Protein AF-A0A1B6KEX1-F1 (afdb_monomer)

Nearest PDB structures (foldseek):
  8ox4-assembly1_A  TM=9.555E-01  e=1.835E-16  Homo sapiens
  8ox8-assembly1_A  TM=9.680E-01  e=3.436E-16  Homo sapiens
  7vgi-assembly1_B  TM=9.557E-01  e=1.666E-16  Homo sapiens
  8oxc-assembly1_A  TM=9.744E-01  e=9.021E-16  Homo sapiens
  8ox9-assembly1_A  TM=9.706E-01  e=9.467E-16  Homo sapiens

InterPro domains:
  IPR001757 P-type ATPase [TIGR01494] (1-104)
  IPR023214 HAD superfamily [G3DSA:3.40.50.1000] (1-63)
  IPR023298 P-type ATPase, transmembrane domain superfamily [SSF81665] (72-191)
  IPR032630 P-type ATPase, C-terminal [PF16212] (52-214)
  IPR036412 HAD-like superfamily [SSF56784] (1-71)

Secondary structure (DSSP, 8-state):
-HHHHHHHHHHHHHHH-PPPEEEESSGGGHHHHHHSSEEEEEP-TT-THHHHHSSEEESSTTHHHHIIIIIIHHHHHHHHHHHHHHHHHHHHHHHHHHHHHTTTTT----SS-HHHHHHIIIIISHHHHHHHHHH--SS-HHHHHH-GGGGHHHHTT-SSSHHHHHHHHHHHHHHHHHHHHHHHHHHTT-B-TTS-B---HHHHHHHHHHHHH-

Radius of gyration: 25.26 Å; Cα contacts (8 Å, |Δi|>4): 270; chains: 1; bounding box: 55×33×80 Å

Organism: NCBI:txid36148

Mean predicted aligned error: 6.35 Å

Sequence (214 aa):
TPLQKAMVVELIKKHKKVVTLAIGDGANDVSMIKVANVGVGISGEEGNQAMLAADYSIAQFRFLERLLLVHGRWSYYRMCKFLRYFFYKNFAFTLCHFWFAFFCGYSAQTVFDPIFISVYNLFYTAAPVLALGVFDQDVDDKHSLQYPQLYTPGHTNMFFNKREFLVSAVHGFYTSAVLFLLPYGIYHEAISSKGYVVSDFILLSNVVATVLII

Foldseek 3Di:
DLVVLLVVQLVCCVPVVFQFEFEDADPSPLSNQQNGNFREYEDDPRDCNSVVSGPYYDPDPVCVLLCCLPVVLLQLVLVLVLVLVVLLLVLLQVCLQVVCCVVVVVPSDGLADPVLVVCVCPPLPVVVSVCSSPVDDPDDSVVSSVCVVSSVCVRVVVSPDPVSSVVSNVNSNVNNCCLQVVLQVDQCQDADPVRDRRNDSNNSSVSSSVVSSD

pLDDT: mean 90.14, std 5.28, range [67.38, 96.94]

Structure (mmCIF, N/CA/C/O backbone):
data_AF-A0A1B6KEX1-F1
#
_entry.id   AF-A0A1B6KEX1-F1
#
loop_
_atom_site.group_PDB
_atom_site.id
_atom_site.type_symbol
_atom_site.label_atom_id
_atom_site.label_alt_id
_atom_site.label_comp_id
_atom_site.label_asym_id
_atom_site.label_entity_id
_atom_site.label_seq_id
_atom_site.pdbx_PDB_ins_code
_atom_site.Cartn_x
_atom_site.Cartn_y
_atom_site.Cartn_z
_atom_site.occupancy
_atom_site.B_iso_or_equiv
_atom_site.auth_seq_id
_atom_site.auth_comp_id
_atom_site.auth_asym_id
_atom_site.auth_atom_id
_atom_site.pdbx_PDB_model_num
ATOM 1 N N . THR A 1 1 ? -9.503 -9.986 36.012 1.00 82.56 1 THR A N 1
ATOM 2 C CA . THR A 1 1 ? -8.586 -8.836 36.215 1.00 82.56 1 THR A CA 1
ATOM 3 C C . THR A 1 1 ? -8.191 -8.239 34.866 1.00 82.56 1 THR A C 1
ATOM 5 O O . THR A 1 1 ? -8.319 -8.951 33.873 1.00 82.56 1 THR A O 1
ATOM 8 N N . PRO A 1 2 ? -7.725 -6.975 34.790 1.00 87.12 2 PRO A N 1
ATOM 9 C CA . PRO A 1 2 ? -7.246 -6.351 33.543 1.00 87.12 2 PRO A CA 1
ATOM 10 C C . PRO A 1 2 ? -6.272 -7.242 32.758 1.00 87.12 2 PRO A C 1
ATOM 12 O O . PRO A 1 2 ? -6.466 -7.516 31.576 1.00 87.12 2 PRO A O 1
ATOM 15 N N . LEU A 1 3 ? -5.304 -7.827 33.470 1.00 89.94 3 LEU A N 1
ATOM 16 C CA . LEU A 1 3 ? -4.296 -8.722 32.903 1.00 89.94 3 LEU A CA 1
ATOM 17 C C . LEU A 1 3 ? -4.900 -9.966 32.226 1.00 89.94 3 LEU A C 1
ATOM 19 O O . LEU A 1 3 ? -4.445 -10.374 31.163 1.00 89.94 3 LEU A O 1
ATOM 23 N N . GLN A 1 4 ? -5.953 -10.553 32.803 1.00 93.06 4 GLN A N 1
ATOM 24 C CA . GLN A 1 4 ? -6.617 -11.719 32.211 1.00 93.06 4 GLN A CA 1
ATOM 25 C C . GLN A 1 4 ? -7.308 -11.374 30.885 1.00 93.06 4 GLN A C 1
ATOM 27 O O . GLN A 1 4 ? -7.256 -12.182 29.961 1.00 93.06 4 GLN A O 1
ATOM 32 N N . LYS A 1 5 ? -7.909 -10.179 30.755 1.00 92.88 5 LYS A N 1
ATOM 33 C CA . LYS A 1 5 ? -8.507 -9.735 29.482 1.00 92.88 5 LYS A CA 1
ATOM 34 C C . LYS A 1 5 ? -7.442 -9.650 28.385 1.00 92.88 5 LYS A C 1
ATOM 36 O O . LYS A 1 5 ? -7.644 -10.161 27.286 1.00 92.88 5 LYS A O 1
ATOM 41 N N . ALA A 1 6 ? -6.286 -9.075 28.710 1.00 93.62 6 ALA A N 1
ATOM 42 C CA . ALA A 1 6 ? -5.147 -8.986 27.802 1.00 93.62 6 ALA A CA 1
ATOM 43 C C . ALA A 1 6 ? -4.627 -10.374 27.377 1.00 93.62 6 ALA A C 1
ATOM 45 O O . ALA A 1 6 ? -4.460 -10.628 26.185 1.00 93.62 6 ALA A O 1
ATOM 46 N N . MET A 1 7 ? -4.468 -11.302 28.330 1.00 95.25 7 MET A N 1
ATOM 47 C CA . MET A 1 7 ? -4.026 -12.677 28.052 1.00 95.25 7 MET A CA 1
ATOM 48 C C . MET A 1 7 ? -4.969 -13.423 27.099 1.00 95.25 7 MET A C 1
ATOM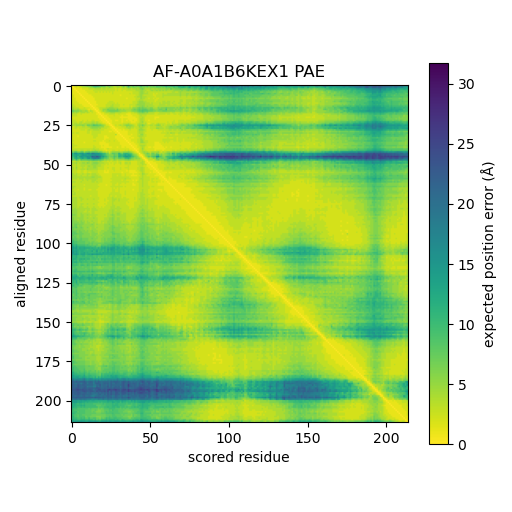 50 O O . MET A 1 7 ? -4.505 -14.171 26.240 1.00 95.25 7 MET A O 1
ATOM 54 N N . VAL A 1 8 ? -6.286 -13.211 27.204 1.00 94.19 8 VAL A N 1
ATOM 55 C CA . VAL A 1 8 ? -7.261 -13.816 26.279 1.00 94.19 8 VAL A CA 1
ATOM 56 C C . VAL A 1 8 ? -7.077 -13.285 24.855 1.00 94.19 8 VAL A C 1
ATOM 58 O O . VAL A 1 8 ? -7.055 -14.072 23.906 1.00 94.19 8 VAL A O 1
ATOM 61 N N . VAL A 1 9 ? -6.898 -11.970 24.689 1.00 94.12 9 VAL A N 1
ATOM 62 C CA . VAL A 1 9 ? -6.658 -11.365 23.367 1.00 94.12 9 VAL A CA 1
ATOM 63 C C . VAL A 1 9 ? -5.351 -11.878 22.764 1.00 94.12 9 VAL A C 1
ATOM 65 O O . VAL A 1 9 ? -5.320 -12.255 21.590 1.00 94.12 9 VAL A O 1
ATOM 68 N N . GLU A 1 10 ? -4.288 -11.952 23.565 1.00 94.62 10 GLU A N 1
ATOM 69 C CA . GLU A 1 10 ? -2.992 -12.478 23.133 1.00 94.62 10 GLU A CA 1
ATOM 70 C C . GLU A 1 10 ? -3.089 -13.946 22.699 1.00 94.62 10 GLU A C 1
ATOM 72 O O . GLU A 1 10 ? -2.572 -14.328 21.644 1.00 94.62 10 GLU A O 1
ATOM 77 N N . LEU A 1 11 ? -3.820 -14.763 23.465 1.00 95.44 11 LEU A N 1
ATOM 78 C CA . LEU A 1 11 ? -4.058 -16.166 23.149 1.00 95.44 11 LEU A CA 1
ATOM 79 C C . LEU A 1 11 ? -4.746 -16.318 21.785 1.00 95.44 11 LEU A C 1
ATOM 81 O O . LEU A 1 11 ? -4.277 -17.099 20.952 1.00 95.44 11 LEU A O 1
ATOM 85 N N . ILE A 1 12 ? -5.819 -15.561 21.532 1.00 94.25 12 ILE A N 1
ATOM 86 C CA . ILE A 1 12 ? -6.564 -15.608 20.263 1.00 94.25 12 ILE A CA 1
ATOM 87 C C . ILE A 1 12 ? -5.673 -15.165 19.100 1.00 94.25 12 ILE A C 1
ATOM 89 O O . ILE A 1 12 ? -5.592 -15.865 18.087 1.00 94.25 12 ILE A O 1
ATOM 93 N N . LYS A 1 13 ? -4.955 -14.050 19.260 1.00 92.19 13 LYS A N 1
ATOM 94 C CA . LYS A 1 13 ? -4.044 -13.501 18.247 1.00 92.19 13 LYS A CA 1
ATOM 95 C C . LYS A 1 13 ? -2.974 -14.520 17.844 1.00 92.19 13 LYS A C 1
ATOM 97 O O . LYS A 1 13 ? -2.761 -14.759 16.655 1.00 92.19 13 LYS A O 1
ATOM 102 N N . LYS A 1 14 ? -2.356 -15.184 18.828 1.00 91.56 14 LYS A N 1
ATOM 103 C CA . LYS A 1 14 ? -1.294 -16.176 18.605 1.00 91.56 14 LYS A CA 1
ATOM 104 C C . LYS A 1 14 ? -1.801 -17.464 17.949 1.00 91.56 14 LYS A C 1
ATOM 106 O O . LYS A 1 14 ? -1.133 -17.990 17.062 1.00 91.56 14 LYS A O 1
ATOM 111 N N . HIS A 1 15 ? -2.968 -17.968 18.355 1.00 94.00 15 HIS A N 1
ATOM 112 C CA . HIS A 1 15 ? -3.449 -19.287 17.917 1.00 94.00 15 HIS A CA 1
ATOM 113 C C . HIS A 1 15 ? -4.312 -19.247 16.655 1.00 94.00 15 HIS A C 1
ATOM 115 O O . HIS A 1 15 ? -4.258 -20.176 15.853 1.00 94.00 15 HIS A O 1
ATOM 121 N N . LYS A 1 16 ? -5.112 -18.193 16.458 1.00 90.50 16 LYS A N 1
ATOM 122 C CA . LYS A 1 16 ? -6.021 -18.082 15.307 1.00 90.50 16 LYS A CA 1
ATOM 123 C C . LYS A 1 16 ? -5.433 -17.278 14.145 1.00 90.50 16 LYS A C 1
ATOM 125 O O . LYS A 1 16 ? -5.978 -17.364 13.052 1.00 90.50 16 LYS A O 1
ATOM 130 N N . LYS A 1 17 ? -4.324 -16.545 14.349 1.00 85.75 17 LYS A N 1
ATOM 131 C CA . LYS A 1 17 ? -3.684 -15.676 13.334 1.00 85.75 17 LYS A CA 1
ATOM 132 C C . LYS A 1 17 ? -4.680 -14.717 12.665 1.00 85.75 17 LYS A C 1
ATOM 134 O O . LYS A 1 17 ? -4.630 -14.4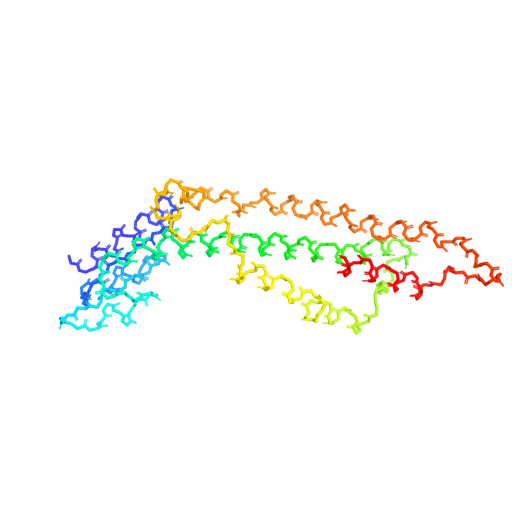90 11.459 1.00 85.75 17 LYS A O 1
ATOM 139 N N . VAL A 1 18 ? -5.599 -14.184 13.464 1.00 88.62 18 VAL A N 1
ATOM 140 C CA . VAL A 1 18 ? -6.617 -13.216 13.042 1.00 88.62 18 VAL A CA 1
ATOM 141 C C . VAL A 1 18 ? -6.238 -11.818 13.509 1.00 88.62 18 VAL A C 1
ATOM 143 O O . VAL A 1 18 ? -5.499 -11.663 14.482 1.00 88.62 18 VAL A O 1
ATOM 146 N N . VAL A 1 19 ? -6.777 -10.807 12.833 1.00 90.69 19 VAL A N 1
ATOM 147 C CA . VAL A 1 19 ? -6.712 -9.421 13.301 1.00 90.69 19 VAL A CA 1
ATOM 148 C C . VAL A 1 19 ? -7.704 -9.266 14.450 1.00 90.69 19 VAL A C 1
ATOM 150 O O . VAL A 1 19 ? -8.889 -9.548 14.283 1.00 90.69 19 VAL A O 1
ATOM 153 N N . THR A 1 20 ? -7.223 -8.853 15.620 1.00 94.50 20 THR A N 1
ATOM 154 C CA . THR A 1 20 ? -8.067 -8.633 16.801 1.00 94.50 20 THR A CA 1
ATOM 155 C C . THR A 1 20 ? -8.316 -7.149 17.035 1.00 94.50 20 THR A C 1
ATOM 157 O O . THR A 1 20 ? -7.408 -6.328 16.911 1.00 94.50 20 THR A O 1
ATOM 160 N N . LEU A 1 21 ? -9.544 -6.810 17.419 1.00 95.88 21 LEU A N 1
ATOM 161 C CA . LEU A 1 21 ? -9.923 -5.466 17.840 1.00 95.88 21 LEU A CA 1
ATOM 162 C C . LEU A 1 21 ? -10.416 -5.519 19.286 1.00 95.88 21 LEU A C 1
ATOM 164 O O . LEU A 1 21 ? -11.209 -6.395 19.631 1.00 95.88 21 LEU A O 1
ATOM 168 N N . ALA A 1 22 ? -9.939 -4.599 20.120 1.00 96.25 22 ALA A N 1
ATOM 169 C CA . ALA A 1 22 ? -10.362 -4.465 21.511 1.00 96.25 22 ALA A CA 1
ATOM 170 C C . ALA A 1 22 ? -10.950 -3.079 21.762 1.00 96.25 22 ALA A C 1
ATOM 172 O O . ALA A 1 22 ? -10.450 -2.082 21.244 1.00 96.25 22 ALA A O 1
ATOM 173 N N . ILE A 1 23 ? -12.005 -3.034 22.574 1.00 95.31 23 ILE A N 1
ATOM 174 C CA . ILE A 1 23 ? -12.746 -1.813 22.892 1.00 95.31 23 ILE A CA 1
ATOM 175 C C . ILE A 1 23 ? -12.853 -1.683 24.401 1.00 95.31 23 ILE A C 1
ATOM 177 O O . ILE A 1 23 ? -13.118 -2.680 25.072 1.00 95.31 23 ILE A O 1
ATOM 181 N N . GLY A 1 24 ? -12.669 -0.475 24.920 1.00 93.50 24 GLY A N 1
ATOM 182 C CA . GLY A 1 24 ? -12.854 -0.193 26.339 1.00 93.50 24 GLY A CA 1
ATOM 183 C C . GLY A 1 24 ? -13.051 1.288 26.620 1.00 93.50 24 GLY A C 1
ATOM 184 O O . GLY A 1 24 ? -12.725 2.135 25.793 1.00 93.50 24 GLY A O 1
ATOM 185 N N . ASP A 1 25 ? -13.591 1.588 27.789 1.00 92.06 25 ASP A N 1
ATOM 186 C CA . ASP A 1 25 ? -13.920 2.930 28.281 1.00 92.06 25 ASP A CA 1
ATOM 187 C C . ASP A 1 25 ? -13.073 3.326 29.502 1.00 92.06 25 ASP A C 1
ATOM 189 O O . ASP A 1 25 ? -12.742 4.496 29.673 1.00 92.06 25 ASP A O 1
ATOM 193 N N . GLY A 1 26 ? -12.644 2.353 30.311 1.00 89.00 26 GLY A N 1
ATOM 194 C CA . GLY A 1 26 ? -11.920 2.593 31.558 1.00 89.00 26 GLY A CA 1
ATOM 195 C C . GLY A 1 26 ? -10.457 2.133 31.590 1.00 89.00 26 GLY A C 1
ATOM 196 O O . GLY A 1 26 ? -9.952 1.396 30.738 1.00 89.00 26 GLY A O 1
ATOM 197 N N . ALA A 1 27 ? -9.763 2.502 32.672 1.00 88.12 27 ALA A N 1
ATOM 198 C CA . ALA A 1 27 ? -8.372 2.106 32.932 1.00 88.12 27 ALA A CA 1
ATOM 199 C C . ALA A 1 27 ? -8.168 0.574 32.979 1.00 88.12 27 ALA A C 1
ATOM 201 O O . ALA A 1 27 ? -7.087 0.070 32.668 1.00 88.12 27 ALA A O 1
ATOM 202 N N . ASN A 1 28 ? -9.220 -0.176 33.316 1.00 89.06 28 ASN A N 1
ATOM 203 C CA . ASN A 1 28 ? -9.204 -1.639 33.375 1.00 89.06 28 ASN A CA 1
ATOM 204 C C . ASN A 1 28 ? -9.017 -2.303 32.003 1.00 89.06 28 ASN A C 1
ATOM 206 O O . ASN A 1 28 ? -8.544 -3.439 31.936 1.00 89.06 28 ASN A O 1
ATOM 210 N N . ASP A 1 29 ? -9.352 -1.604 30.919 1.00 92.12 29 ASP A N 1
ATOM 211 C CA . ASP A 1 29 ? -9.288 -2.140 29.561 1.00 92.12 29 ASP A CA 1
ATOM 212 C C . ASP A 1 29 ? -8.037 -1.699 28.800 1.00 92.12 29 ASP A C 1
ATOM 214 O O . ASP A 1 29 ? -7.722 -2.272 27.761 1.00 92.12 29 ASP A O 1
ATOM 218 N N . VAL A 1 30 ? -7.243 -0.779 29.359 1.00 92.44 30 VAL A N 1
ATOM 219 C CA . VAL A 1 30 ? -5.986 -0.288 28.762 1.00 92.44 30 VAL A CA 1
ATOM 220 C C . VAL A 1 30 ? -5.045 -1.434 28.387 1.00 92.44 30 VAL A C 1
ATOM 222 O O . VAL A 1 30 ? -4.473 -1.449 27.300 1.00 92.44 30 VAL A O 1
ATOM 225 N N . SER A 1 31 ? -4.893 -2.420 29.275 1.00 93.81 31 SER A N 1
ATOM 226 C CA . SER A 1 31 ? -4.038 -3.587 29.016 1.00 93.81 31 SER A CA 1
ATOM 227 C C . SER A 1 31 ? -4.561 -4.469 27.876 1.00 93.81 31 SER A C 1
ATOM 229 O O . SER A 1 31 ? -3.770 -4.992 27.099 1.00 93.81 31 SER A O 1
ATOM 231 N N . MET A 1 32 ? -5.882 -4.596 27.734 1.00 95.56 32 MET A N 1
ATOM 232 C CA . MET A 1 32 ? -6.517 -5.345 26.650 1.00 95.56 32 MET A CA 1
ATOM 233 C C . MET A 1 32 ? -6.387 -4.602 25.311 1.00 95.56 32 MET A C 1
ATOM 235 O O . MET A 1 32 ? -6.010 -5.212 24.311 1.00 95.56 32 MET A O 1
ATOM 239 N N . ILE A 1 33 ? -6.650 -3.290 25.312 1.00 94.94 33 ILE A N 1
ATOM 240 C CA . ILE A 1 33 ? -6.562 -2.393 24.149 1.00 94.94 33 ILE A CA 1
ATOM 241 C C . ILE A 1 33 ? -5.156 -2.432 23.545 1.00 94.94 33 ILE A C 1
ATOM 243 O O . ILE A 1 33 ? -5.017 -2.658 22.348 1.00 94.94 33 ILE A O 1
ATOM 247 N N . LYS A 1 34 ? -4.113 -2.316 24.376 1.00 93.75 34 LYS A N 1
ATOM 248 C CA . LYS A 1 34 ? -2.711 -2.321 23.921 1.00 93.75 34 LYS A CA 1
ATOM 249 C C . LYS A 1 34 ? -2.245 -3.646 23.308 1.00 93.75 34 LYS A C 1
ATOM 251 O O . LYS A 1 34 ? -1.266 -3.662 22.568 1.00 93.75 34 LYS A O 1
ATOM 256 N N . VAL A 1 35 ? -2.888 -4.765 23.645 1.00 95.12 35 VAL A N 1
ATOM 257 C CA . VAL A 1 35 ? -2.501 -6.099 23.149 1.00 95.12 35 VAL A CA 1
ATOM 258 C C . VAL A 1 35 ? -3.170 -6.438 21.810 1.00 95.12 35 VAL A C 1
ATOM 260 O O . VAL A 1 35 ? -2.609 -7.194 20.999 1.00 95.12 35 VAL A O 1
ATOM 263 N N . ALA A 1 36 ? -4.356 -5.881 21.554 1.00 95.69 36 ALA A N 1
ATOM 264 C CA . ALA A 1 36 ? -5.071 -6.060 20.295 1.00 95.69 36 ALA A CA 1
ATOM 265 C C . ALA A 1 36 ? -4.293 -5.491 19.095 1.00 95.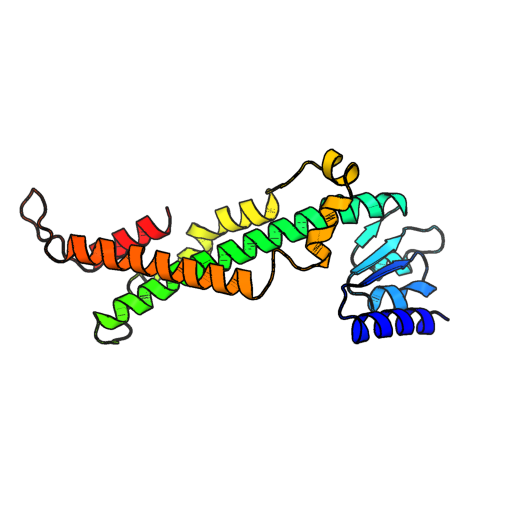69 36 ALA A C 1
ATOM 267 O O . ALA A 1 36 ? -3.311 -4.772 19.246 1.00 95.69 36 ALA A O 1
ATOM 268 N N . ASN A 1 37 ? -4.686 -5.866 17.875 1.00 94.56 37 ASN A N 1
ATOM 269 C CA . ASN A 1 37 ? -4.126 -5.239 16.674 1.00 94.56 37 ASN A CA 1
ATOM 270 C C . ASN A 1 37 ? -4.667 -3.828 16.452 1.00 94.56 37 ASN A C 1
ATOM 272 O O . ASN A 1 37 ? -3.961 -3.012 15.873 1.00 94.56 37 ASN A O 1
ATOM 276 N N . VAL A 1 38 ? -5.914 -3.593 16.860 1.00 96.25 38 VAL A N 1
ATOM 277 C CA . VAL A 1 38 ? -6.564 -2.287 16.814 1.00 96.25 38 VAL A CA 1
ATOM 278 C C . VAL A 1 38 ? -7.237 -2.044 18.157 1.00 96.25 38 VAL A C 1
ATOM 280 O O . VAL A 1 38 ? -8.087 -2.829 18.588 1.00 96.25 38 VAL A O 1
ATOM 283 N N . GLY A 1 39 ? -6.851 -0.963 18.818 1.00 96.50 39 GLY A N 1
ATOM 284 C CA . GLY A 1 39 ? -7.452 -0.497 20.057 1.00 96.50 39 GLY A CA 1
ATOM 285 C C . GLY A 1 39 ? -8.462 0.622 19.811 1.00 96.50 39 GLY A C 1
ATOM 286 O O . GLY A 1 39 ? -8.138 1.609 19.152 1.00 96.50 39 GLY A O 1
ATOM 287 N N . VAL A 1 40 ? -9.669 0.507 20.369 1.00 96.94 40 VAL A N 1
ATOM 288 C CA . VAL A 1 40 ? -10.694 1.562 20.317 1.00 96.94 40 VAL A CA 1
ATOM 289 C C . VAL A 1 40 ? -11.091 1.988 21.729 1.00 96.94 40 VAL A C 1
ATOM 291 O O . VAL A 1 40 ? -11.580 1.189 22.522 1.00 96.94 40 VAL A O 1
ATOM 294 N N . GLY A 1 41 ? -10.899 3.264 22.045 1.00 95.62 41 GLY A N 1
ATOM 295 C CA . GLY A 1 41 ? -11.289 3.859 23.317 1.00 95.62 41 GLY A CA 1
ATOM 296 C C . GLY A 1 41 ? -12.646 4.545 23.207 1.00 95.62 41 GLY A C 1
ATOM 297 O O . GLY A 1 41 ? -12.834 5.397 22.336 1.00 95.62 41 GLY A O 1
ATOM 298 N N . ILE A 1 42 ? -13.584 4.212 24.089 1.00 93.69 42 ILE A N 1
ATOM 299 C CA . ILE A 1 42 ? -14.851 4.935 24.217 1.00 93.69 42 ILE A CA 1
ATOM 300 C C . ILE A 1 42 ? -14.666 6.073 25.218 1.00 93.69 42 ILE A C 1
ATOM 302 O O . ILE A 1 42 ? -14.097 5.874 26.288 1.00 93.69 42 ILE A O 1
ATOM 306 N N . SER A 1 43 ? -15.127 7.270 24.861 1.00 86.75 43 SER A N 1
ATOM 307 C CA . SER A 1 43 ? -15.149 8.399 25.789 1.00 86.75 43 SER A CA 1
ATOM 308 C C . SER A 1 43 ? -16.201 8.168 26.869 1.00 86.75 43 SER A C 1
ATOM 310 O O . SER A 1 43 ? -17.379 7.995 26.560 1.00 86.75 43 SER A O 1
ATOM 312 N N . GLY A 1 44 ? -15.760 8.131 28.124 1.00 74.00 44 GLY A N 1
ATOM 313 C CA . GLY A 1 44 ? -16.611 7.937 29.290 1.00 74.00 44 GLY A CA 1
ATOM 314 C C . GLY A 1 44 ?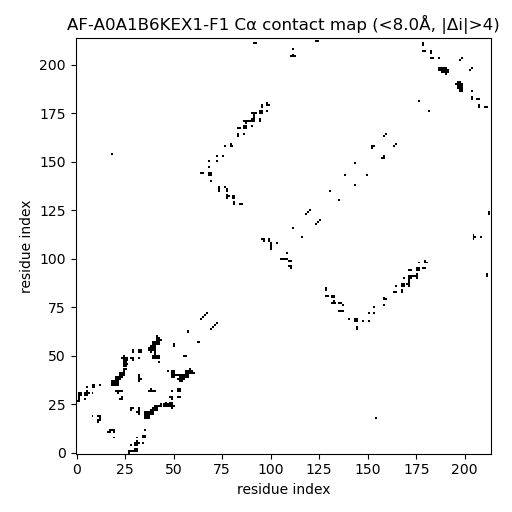 -16.319 8.968 30.376 1.00 74.00 44 GLY A C 1
ATOM 315 O O . GLY A 1 44 ? -15.227 9.531 30.443 1.00 74.00 44 GLY A O 1
ATOM 316 N N . GLU A 1 45 ? -17.298 9.182 31.252 1.00 72.62 45 GLU A N 1
ATOM 317 C CA . GLU A 1 45 ? -17.204 10.103 32.397 1.00 72.62 45 GLU A CA 1
ATOM 318 C C . GLU A 1 45 ? -16.198 9.623 33.464 1.00 72.62 45 GLU A C 1
ATOM 320 O O . GLU A 1 45 ? -15.681 10.417 34.245 1.00 72.62 45 GLU A O 1
ATOM 325 N N . GLU A 1 46 ? -15.876 8.323 33.487 1.00 67.38 46 GLU A N 1
ATOM 326 C CA . GLU A 1 46 ? -14.980 7.701 34.478 1.00 67.38 46 GLU A CA 1
ATOM 327 C C . GLU A 1 46 ? -13.478 7.935 34.206 1.00 67.38 46 GLU A C 1
ATOM 329 O O . GLU A 1 46 ? -12.629 7.558 35.018 1.00 67.38 46 GLU A O 1
ATOM 334 N N . GLY A 1 47 ? -13.132 8.597 33.096 1.00 72.56 47 GLY A N 1
ATOM 335 C CA . GLY A 1 47 ? -11.783 9.088 32.811 1.00 72.56 47 GLY A CA 1
ATOM 336 C C . GLY A 1 47 ? -11.206 8.647 31.462 1.00 72.56 47 GLY A C 1
ATOM 337 O O . GLY A 1 47 ? -11.477 7.571 30.943 1.00 72.56 47 GLY A O 1
ATOM 338 N N . ASN A 1 48 ? -10.307 9.466 30.911 1.00 84.94 48 ASN A N 1
ATOM 339 C CA . ASN A 1 48 ? -9.825 9.339 29.526 1.00 84.94 48 ASN A CA 1
ATOM 340 C C . ASN A 1 48 ? -8.700 8.302 29.317 1.00 84.94 48 ASN A C 1
ATOM 342 O O . ASN A 1 48 ? -8.022 8.319 28.291 1.00 84.94 48 ASN A O 1
ATOM 346 N N . GLN A 1 49 ? -8.454 7.404 30.275 1.00 88.44 49 GLN A N 1
ATOM 347 C CA . GLN A 1 49 ? -7.291 6.503 30.239 1.00 88.44 49 GLN A CA 1
ATOM 348 C C . GLN A 1 49 ? -7.361 5.489 29.087 1.00 88.44 49 GLN A C 1
ATOM 350 O O . GLN A 1 49 ? -6.349 5.238 28.434 1.00 88.44 49 GLN A O 1
ATOM 355 N N . ALA A 1 50 ? -8.546 4.938 28.797 1.00 88.44 50 ALA A N 1
ATOM 356 C CA . ALA A 1 50 ? -8.732 4.040 27.656 1.00 88.44 50 ALA A CA 1
ATOM 357 C C . ALA A 1 50 ? -8.552 4.769 26.318 1.00 88.44 50 ALA A C 1
ATOM 359 O O . ALA A 1 50 ? -7.919 4.233 25.413 1.00 88.44 50 ALA A O 1
ATOM 360 N N . MET A 1 51 ? -9.045 6.009 26.210 1.00 90.00 51 MET A N 1
ATOM 361 C CA . MET A 1 51 ? -8.904 6.837 25.006 1.00 90.00 51 MET A CA 1
ATOM 362 C C . MET A 1 51 ? -7.441 7.160 24.702 1.00 90.00 51 MET A C 1
ATOM 364 O O . MET A 1 51 ? -7.012 7.024 23.563 1.00 90.00 51 MET A O 1
ATOM 368 N N . LEU A 1 52 ? -6.671 7.552 25.722 1.00 91.12 52 LEU A N 1
ATOM 369 C CA . LEU A 1 52 ? -5.251 7.890 25.575 1.00 91.12 52 LEU A CA 1
ATOM 370 C C . LEU A 1 52 ? -4.383 6.680 25.211 1.00 91.12 52 LEU A C 1
ATOM 372 O O . LEU A 1 52 ? -3.283 6.843 24.690 1.00 91.12 52 LEU A O 1
ATOM 376 N N . ALA A 1 53 ? -4.854 5.471 25.516 1.00 91.06 53 ALA A N 1
ATOM 377 C CA . ALA A 1 53 ? -4.154 4.229 25.225 1.00 91.06 53 ALA A CA 1
ATOM 378 C C . ALA A 1 53 ? -4.597 3.547 23.918 1.00 91.06 53 ALA A C 1
ATOM 380 O O . ALA A 1 53 ? -4.003 2.528 23.566 1.00 91.06 53 ALA A O 1
ATOM 381 N N . ALA A 1 54 ? -5.635 4.052 23.248 1.00 95.06 54 ALA A N 1
ATOM 382 C CA . ALA A 1 54 ? -6.225 3.455 22.053 1.00 95.06 54 ALA A CA 1
ATOM 383 C C . ALA A 1 54 ? -5.722 4.110 20.756 1.00 95.06 54 ALA A C 1
ATOM 385 O O . ALA A 1 54 ? -5.334 5.275 20.752 1.00 95.06 54 ALA A O 1
ATOM 386 N N . ASP A 1 55 ? -5.791 3.373 19.643 1.00 96.06 55 ASP A N 1
ATOM 387 C CA . ASP A 1 55 ? -5.450 3.889 18.308 1.00 96.06 55 ASP A CA 1
ATOM 388 C C . ASP A 1 55 ? -6.542 4.828 17.777 1.00 96.06 55 ASP A C 1
ATOM 390 O O . ASP A 1 55 ? -6.263 5.834 17.125 1.00 96.06 55 ASP A O 1
ATOM 394 N N . TYR A 1 56 ? -7.802 4.497 18.073 1.00 96.19 56 TYR A N 1
ATOM 395 C CA . TYR A 1 56 ? -8.969 5.306 17.741 1.00 96.19 56 TYR A CA 1
ATOM 396 C C . TYR A 1 56 ? -9.765 5.631 18.995 1.00 96.19 56 TYR A C 1
ATOM 398 O O . TYR A 1 56 ? -9.941 4.784 19.870 1.00 96.19 56 TYR A O 1
ATOM 406 N N . SER A 1 57 ? -10.327 6.836 19.048 1.00 94.69 57 SER A N 1
ATOM 407 C CA . SER A 1 57 ? -11.270 7.218 20.091 1.00 94.69 57 SER A CA 1
ATOM 408 C C . SER A 1 57 ? -12.627 7.576 19.497 1.00 94.69 57 SER A C 1
ATOM 410 O O . SER A 1 57 ? -12.713 8.343 18.538 1.00 94.69 57 SER A O 1
ATOM 412 N N . ILE A 1 58 ? -13.689 7.003 20.061 1.00 95.44 58 ILE A N 1
ATOM 413 C CA . ILE A 1 58 ? -15.078 7.265 19.679 1.00 95.44 58 ILE A CA 1
ATOM 414 C C . ILE A 1 58 ? -15.883 7.691 20.905 1.00 95.44 58 ILE A C 1
ATOM 416 O O . ILE A 1 58 ? -15.656 7.211 22.008 1.00 95.44 58 ILE A O 1
ATOM 420 N N . ALA A 1 59 ? -16.862 8.575 20.726 1.00 92.88 59 ALA A N 1
ATOM 421 C CA . ALA A 1 59 ? -17.682 9.030 21.851 1.00 92.88 59 ALA A CA 1
ATOM 422 C C . ALA A 1 59 ? -18.689 7.970 22.331 1.00 92.88 59 ALA A C 1
ATOM 424 O O . ALA A 1 59 ? -19.041 7.927 23.499 1.00 92.88 59 ALA A O 1
ATOM 425 N N . GLN A 1 60 ? -19.196 7.130 21.426 1.00 93.69 60 GLN A N 1
ATOM 426 C CA . GLN A 1 60 ? -20.257 6.163 21.714 1.00 93.69 60 GLN A CA 1
ATOM 427 C C . GLN A 1 60 ? -20.036 4.885 20.911 1.00 93.69 60 GLN A C 1
ATOM 429 O O . GLN A 1 60 ? -19.602 4.947 19.759 1.00 93.69 60 GLN A O 1
ATOM 434 N N . PHE A 1 61 ? -20.433 3.741 21.474 1.00 94.38 61 PHE A N 1
ATOM 435 C CA . PHE A 1 61 ? -20.283 2.433 20.826 1.00 94.38 61 PHE A CA 1
ATOM 436 C C . PHE A 1 61 ? -20.937 2.366 19.435 1.00 94.38 61 PHE A C 1
ATOM 438 O O . PHE A 1 61 ? -20.381 1.753 18.531 1.00 94.38 61 PHE A O 1
ATOM 445 N N . ARG A 1 62 ? -22.060 3.066 19.205 1.00 94.69 62 ARG A N 1
ATOM 446 C CA . ARG A 1 62 ? -22.736 3.096 17.890 1.00 94.69 62 ARG A CA 1
ATOM 447 C C . ARG A 1 62 ? -21.853 3.591 16.736 1.00 94.69 62 ARG A C 1
ATOM 449 O O . ARG A 1 62 ? -22.106 3.250 15.589 1.00 94.69 62 ARG A O 1
ATOM 456 N N . PHE A 1 63 ? -20.817 4.389 17.009 1.00 96.25 63 PHE A N 1
ATOM 457 C CA . PHE A 1 63 ? -19.910 4.876 15.963 1.00 96.25 63 PHE A CA 1
ATOM 458 C C . PHE A 1 63 ? -18.895 3.825 15.508 1.00 96.25 63 PHE A C 1
ATOM 460 O O . PHE A 1 63 ? -18.298 3.983 14.443 1.00 96.25 63 PHE A O 1
ATOM 467 N N . LEU A 1 64 ? -18.737 2.735 16.264 1.00 96.00 64 LEU A N 1
ATOM 468 C CA . LEU A 1 64 ? -17.886 1.613 15.888 1.00 96.00 64 LEU A CA 1
ATOM 469 C C . LEU A 1 64 ? -18.331 0.984 14.564 1.00 96.00 64 LEU A C 1
ATOM 471 O O . LEU A 1 64 ? -17.493 0.650 13.732 1.00 96.00 64 LEU A O 1
ATOM 475 N N . GLU A 1 65 ? -19.641 0.857 14.352 1.00 95.81 65 GLU A N 1
ATOM 476 C CA . GLU A 1 65 ? -20.201 0.296 13.121 1.00 95.81 65 GLU A CA 1
ATOM 477 C C . GLU A 1 65 ? -19.704 1.069 11.894 1.00 95.81 65 GLU A C 1
ATOM 479 O O . GLU A 1 65 ? -19.149 0.486 10.963 1.00 95.81 65 GLU A O 1
ATOM 484 N N . ARG A 1 66 ? -19.809 2.402 11.929 1.00 96.19 66 ARG A N 1
ATOM 485 C CA . ARG A 1 66 ? -19.337 3.270 10.845 1.00 96.19 66 ARG A CA 1
ATOM 486 C C . ARG A 1 66 ? -17.815 3.255 10.711 1.00 96.19 66 ARG A C 1
ATOM 488 O O . ARG A 1 66 ? -17.311 3.225 9.589 1.00 96.19 66 ARG A O 1
ATOM 495 N N . LEU A 1 67 ? -17.086 3.236 11.828 1.00 96.56 67 LEU A N 1
ATOM 496 C CA . LEU A 1 67 ? -15.625 3.136 11.825 1.00 96.56 67 LEU A CA 1
ATOM 497 C C . LEU A 1 67 ? -15.152 1.874 11.090 1.00 96.56 67 LEU A C 1
ATOM 499 O O . LEU A 1 67 ? -14.249 1.951 10.261 1.00 96.56 67 LEU A O 1
ATOM 503 N N . LEU A 1 68 ? -15.776 0.725 11.343 1.00 95.25 68 LEU A N 1
ATOM 504 C CA . LEU A 1 68 ? -15.371 -0.536 10.727 1.00 95.25 68 LEU A CA 1
ATOM 505 C C . LEU A 1 68 ? -15.902 -0.682 9.302 1.00 95.25 68 LEU A C 1
ATOM 507 O O . LEU A 1 68 ? -15.112 -0.848 8.370 1.00 95.25 68 LEU A O 1
ATOM 511 N N . LEU A 1 69 ? -17.220 -0.593 9.120 1.00 95.12 69 LEU A N 1
ATOM 512 C CA . LEU A 1 69 ? -17.866 -0.929 7.851 1.00 95.12 69 LEU A CA 1
ATOM 513 C C . LEU A 1 69 ? -17.570 0.087 6.748 1.00 95.12 69 LEU A C 1
ATOM 515 O O . LEU A 1 69 ? -17.442 -0.307 5.592 1.00 95.12 69 LEU A O 1
ATOM 519 N N . VAL A 1 70 ? -17.420 1.369 7.095 1.00 95.44 70 VAL A N 1
ATOM 520 C CA . VAL A 1 70 ? -17.103 2.421 6.122 1.00 95.44 70 VAL A CA 1
ATOM 521 C C . VAL A 1 70 ? -15.596 2.650 6.080 1.00 95.44 70 VAL A C 1
ATOM 523 O O . VAL A 1 70 ? -14.941 2.336 5.087 1.00 95.44 70 VAL A O 1
ATOM 526 N N . HIS A 1 71 ? -15.009 3.158 7.168 1.00 95.19 71 HIS A N 1
ATOM 527 C CA . HIS A 1 71 ? -13.608 3.590 7.142 1.00 95.19 71 HIS A CA 1
ATOM 528 C C . HIS A 1 71 ? -12.625 2.418 7.089 1.00 95.19 71 HIS A C 1
ATOM 530 O O . HIS A 1 71 ? -11.646 2.485 6.343 1.00 95.19 71 HIS A O 1
ATOM 536 N N . GLY A 1 72 ? -12.893 1.330 7.813 1.00 93.94 72 GLY A N 1
ATOM 537 C CA . GLY A 1 72 ? -12.076 0.119 7.771 1.00 93.94 72 GLY A CA 1
ATOM 538 C C . GLY A 1 72 ? -12.072 -0.531 6.386 1.00 93.94 72 GLY A C 1
ATOM 539 O O . GLY A 1 72 ? -11.002 -0.825 5.851 1.00 93.94 72 GLY A O 1
ATOM 540 N N . ARG A 1 73 ? -13.252 -0.688 5.765 1.00 93.31 73 ARG A N 1
ATOM 541 C CA . ARG A 1 73 ? -13.381 -1.226 4.398 1.00 93.31 73 ARG A CA 1
ATOM 542 C C . ARG A 1 73 ? -12.648 -0.352 3.385 1.00 93.31 73 ARG A C 1
ATOM 544 O O . ARG A 1 73 ? -11.792 -0.862 2.665 1.00 93.31 73 ARG A O 1
ATOM 551 N N . TRP A 1 74 ? -12.942 0.948 3.344 1.00 94.69 74 TRP A N 1
ATOM 552 C CA . TRP A 1 74 ? -12.303 1.860 2.394 1.00 94.69 74 TRP A CA 1
ATOM 553 C C . TRP A 1 74 ? -10.786 1.870 2.549 1.00 94.69 74 TRP A C 1
ATOM 555 O O . TRP A 1 74 ? -10.073 1.761 1.556 1.00 94.69 74 TRP A O 1
ATOM 565 N N . SER A 1 75 ? -10.281 1.928 3.784 1.00 93.38 75 SER A N 1
ATOM 566 C CA . SER A 1 75 ? -8.837 1.915 4.047 1.00 93.38 75 SER A CA 1
ATOM 567 C C . SER A 1 75 ? -8.180 0.632 3.540 1.00 93.38 75 SER A C 1
ATOM 569 O O . SER A 1 75 ? -7.126 0.692 2.909 1.00 93.38 75 SER A O 1
ATOM 571 N N . TYR A 1 76 ? -8.821 -0.524 3.747 1.00 92.69 76 TYR A N 1
ATOM 572 C CA . TYR A 1 76 ? -8.328 -1.796 3.228 1.00 92.69 76 TYR A CA 1
ATOM 573 C C . TYR A 1 76 ? -8.261 -1.798 1.693 1.00 92.69 76 TYR A C 1
ATOM 575 O O . TYR A 1 76 ? -7.209 -2.093 1.128 1.00 92.69 76 TYR A O 1
ATOM 583 N N . TYR A 1 77 ? -9.344 -1.421 1.007 1.00 92.75 77 TYR A N 1
ATOM 584 C CA . TYR A 1 77 ? -9.390 -1.410 -0.461 1.00 92.75 77 TYR A CA 1
ATOM 585 C C . TYR A 1 77 ? -8.403 -0.418 -1.077 1.00 92.75 77 TYR A C 1
ATOM 587 O O . TYR A 1 77 ? -7.664 -0.782 -1.998 1.00 92.75 77 TYR A O 1
ATOM 595 N N . ARG A 1 78 ? -8.345 0.803 -0.538 1.00 93.88 78 ARG A N 1
ATOM 596 C CA . ARG A 1 78 ? -7.392 1.838 -0.951 1.00 93.88 78 ARG A CA 1
ATOM 597 C C . ARG A 1 78 ? -5.960 1.348 -0.820 1.00 93.88 78 ARG A C 1
ATOM 599 O O . ARG A 1 78 ? -5.201 1.437 -1.781 1.00 93.88 78 ARG A O 1
ATOM 606 N N . MET A 1 79 ? -5.606 0.764 0.327 1.00 91.88 79 MET A N 1
ATOM 607 C CA . MET A 1 79 ? -4.262 0.239 0.561 1.00 91.88 79 MET A CA 1
ATOM 608 C C . MET A 1 79 ? -3.929 -0.923 -0.385 1.00 91.88 79 MET A C 1
ATOM 610 O O . MET A 1 79 ? -2.828 -0.979 -0.926 1.00 91.88 79 MET A O 1
ATOM 614 N N . CYS A 1 80 ? -4.878 -1.828 -0.650 1.00 91.50 80 CYS A N 1
ATOM 615 C CA . CYS A 1 80 ? -4.662 -2.939 -1.581 1.00 91.50 80 CYS A CA 1
ATOM 616 C C . CYS A 1 80 ? -4.391 -2.445 -3.009 1.00 91.50 80 CYS A C 1
ATOM 618 O O . CYS A 1 80 ? -3.422 -2.872 -3.639 1.00 91.50 80 CYS A O 1
ATOM 620 N N . LYS A 1 81 ? -5.218 -1.522 -3.516 1.00 90.88 81 LYS A N 1
ATOM 621 C CA . LYS A 1 81 ? -5.033 -0.941 -4.853 1.00 90.88 81 LYS A CA 1
ATOM 622 C C . LYS A 1 81 ? -3.749 -0.108 -4.930 1.00 90.88 81 LYS A C 1
ATOM 624 O O . LYS A 1 81 ? -3.008 -0.245 -5.904 1.00 90.88 81 LYS A O 1
ATOM 629 N N . PHE A 1 82 ? -3.454 0.679 -3.891 1.00 91.75 82 PHE A N 1
ATOM 630 C CA . PHE A 1 82 ? -2.204 1.428 -3.746 1.00 91.75 82 PHE A CA 1
ATOM 631 C C . PHE A 1 82 ? -0.993 0.501 -3.870 1.00 91.75 82 PHE A C 1
ATOM 633 O O . PHE A 1 82 ? -0.138 0.730 -4.721 1.00 91.75 82 PHE A O 1
ATOM 640 N N . LEU A 1 83 ? -0.937 -0.577 -3.078 1.00 90.69 83 LEU A N 1
ATOM 641 C CA . LEU A 1 83 ? 0.194 -1.508 -3.077 1.00 90.69 83 LEU A CA 1
ATOM 642 C C . LEU A 1 83 ? 0.329 -2.238 -4.413 1.00 90.69 83 LEU A C 1
ATOM 644 O O . LEU A 1 83 ? 1.433 -2.342 -4.943 1.00 90.69 83 LEU A O 1
ATOM 648 N N . ARG A 1 84 ? -0.783 -2.699 -4.994 1.00 90.94 84 ARG A N 1
ATOM 649 C CA . ARG A 1 84 ? -0.789 -3.354 -6.309 1.00 90.94 84 ARG A CA 1
ATOM 650 C C . ARG A 1 84 ? -0.230 -2.439 -7.399 1.00 90.94 84 ARG A C 1
ATOM 652 O O . ARG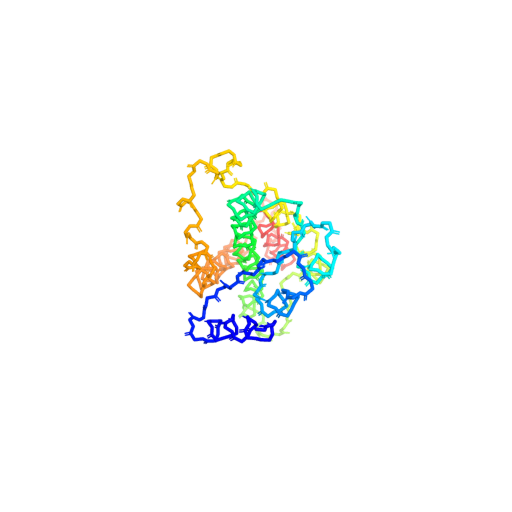 A 1 84 ? 0.656 -2.850 -8.146 1.00 90.94 84 ARG A O 1
ATOM 659 N N . TYR A 1 85 ? -0.711 -1.199 -7.471 1.00 90.38 85 TYR A N 1
ATOM 660 C CA . TYR A 1 85 ? -0.227 -0.227 -8.448 1.00 90.38 85 TYR A CA 1
ATOM 661 C C . TYR A 1 85 ? 1.232 0.169 -8.175 1.00 90.38 85 TYR A C 1
ATOM 663 O O . TYR A 1 85 ? 2.039 0.237 -9.101 1.00 90.38 85 TYR A O 1
ATOM 671 N N . PHE A 1 86 ? 1.601 0.355 -6.903 1.00 90.88 86 PHE A N 1
ATOM 672 C CA . PHE A 1 86 ? 2.967 0.655 -6.484 1.00 90.88 86 PHE A CA 1
ATOM 673 C C . PHE A 1 86 ? 3.953 -0.439 -6.909 1.00 90.88 86 PHE A C 1
ATOM 675 O O . PHE A 1 86 ? 4.993 -0.124 -7.484 1.00 90.88 86 PHE A O 1
ATOM 682 N N . PHE A 1 87 ? 3.642 -1.715 -6.676 1.00 91.69 87 PHE A N 1
ATOM 683 C CA . PHE A 1 87 ? 4.510 -2.809 -7.111 1.00 91.69 87 PHE A CA 1
ATOM 684 C C . PHE A 1 87 ? 4.592 -2.886 -8.630 1.00 91.69 87 PHE A C 1
ATOM 686 O O . PHE A 1 87 ? 5.694 -2.915 -9.171 1.00 91.69 87 PHE A O 1
ATOM 693 N N . TYR A 1 88 ? 3.446 -2.855 -9.314 1.00 92.12 88 TYR A N 1
ATOM 694 C CA . TYR A 1 88 ? 3.384 -2.890 -10.772 1.00 92.12 88 TYR A CA 1
ATOM 695 C C . TYR A 1 88 ? 4.280 -1.824 -11.422 1.00 92.12 88 TYR A C 1
ATOM 697 O O . TYR A 1 88 ? 5.148 -2.171 -12.223 1.00 92.12 88 TYR A O 1
ATOM 705 N N . LYS A 1 89 ? 4.136 -0.546 -11.036 1.00 91.75 89 LYS A N 1
ATOM 706 C CA . LYS A 1 89 ? 4.903 0.553 -11.650 1.00 91.75 89 LYS A CA 1
ATOM 707 C C . LYS A 1 89 ? 6.405 0.459 -11.380 1.00 91.75 89 LYS A C 1
ATOM 709 O O . LYS A 1 89 ? 7.201 0.855 -12.227 1.00 91.75 89 LYS A O 1
ATOM 714 N N . ASN A 1 90 ? 6.796 -0.034 -10.200 1.00 92.44 90 ASN A N 1
ATOM 715 C CA . ASN A 1 90 ? 8.206 -0.178 -9.842 1.00 92.44 90 ASN A CA 1
ATOM 716 C C . ASN A 1 90 ? 8.828 -1.351 -10.600 1.00 92.44 90 ASN A C 1
ATOM 718 O O . ASN A 1 90 ? 9.925 -1.206 -11.124 1.00 92.44 90 ASN A O 1
ATOM 722 N N . PHE A 1 91 ? 8.116 -2.475 -10.739 1.00 94.44 91 PHE A N 1
ATOM 723 C CA . PHE A 1 91 ? 8.574 -3.572 -11.591 1.00 94.44 91 PHE A CA 1
ATOM 724 C C . PHE A 1 91 ? 8.707 -3.131 -13.047 1.00 94.44 91 PHE A C 1
ATOM 726 O O . PHE A 1 91 ? 9.753 -3.374 -13.641 1.00 94.44 91 PHE A O 1
ATOM 733 N N . ALA A 1 92 ? 7.702 -2.437 -13.592 1.00 94.31 92 ALA A N 1
ATOM 734 C CA . ALA A 1 92 ? 7.749 -1.921 -14.957 1.00 94.31 92 ALA A CA 1
ATOM 735 C C . ALA A 1 92 ? 8.980 -1.022 -15.187 1.00 94.31 92 ALA A C 1
ATOM 737 O O . ALA A 1 92 ? 9.718 -1.226 -16.144 1.00 94.31 92 ALA A O 1
ATOM 738 N N . PHE A 1 93 ? 9.248 -0.091 -14.266 1.00 93.81 93 PHE A N 1
ATOM 739 C CA . PHE A 1 93 ? 10.401 0.810 -14.325 1.00 93.81 93 PHE A CA 1
ATOM 740 C C . PHE A 1 93 ? 11.750 0.089 -14.172 1.00 93.81 93 PHE A C 1
ATOM 742 O O . PHE A 1 93 ? 12.639 0.241 -15.009 1.00 93.81 93 PHE A O 1
ATOM 749 N N . THR A 1 94 ? 11.926 -0.710 -13.116 1.00 92.94 94 THR A N 1
ATOM 750 C CA . THR A 1 94 ? 13.215 -1.349 -12.811 1.00 92.94 94 THR A CA 1
ATOM 751 C C . THR A 1 94 ? 13.588 -2.404 -13.849 1.00 92.94 94 THR A C 1
ATOM 753 O O . THR A 1 94 ? 14.757 -2.516 -14.217 1.00 92.94 94 THR A O 1
ATOM 756 N N . LEU A 1 95 ? 12.616 -3.160 -14.367 1.00 95.06 95 LEU A N 1
ATOM 757 C CA . LEU A 1 95 ? 12.891 -4.201 -15.354 1.00 95.06 95 LEU A CA 1
ATOM 758 C C . LEU A 1 95 ? 13.283 -3.632 -16.726 1.00 95.06 95 LEU A C 1
ATOM 760 O O . LEU A 1 95 ? 13.999 -4.309 -17.455 1.00 95.06 95 LEU A O 1
ATOM 764 N N . CYS A 1 96 ? 12.954 -2.377 -17.056 1.00 93.94 96 CYS A N 1
ATOM 765 C CA . CYS A 1 96 ? 13.515 -1.719 -18.245 1.00 93.94 96 CYS A CA 1
ATOM 766 C C . CYS A 1 96 ? 15.054 -1.677 -18.213 1.00 93.94 96 CYS A C 1
ATOM 768 O O . CYS A 1 96 ? 15.697 -1.940 -19.227 1.00 93.94 96 CYS A O 1
ATOM 770 N N . HIS A 1 97 ? 15.660 -1.428 -17.045 1.00 92.19 97 HIS A N 1
ATOM 771 C CA . HIS A 1 97 ? 17.118 -1.500 -16.890 1.00 92.19 97 HIS A CA 1
ATOM 772 C C . HIS A 1 97 ? 17.648 -2.923 -17.068 1.00 92.19 97 HIS A C 1
ATOM 774 O O . HIS A 1 97 ? 18.709 -3.116 -17.657 1.00 92.19 97 HIS A O 1
ATOM 780 N N . PHE A 1 98 ? 16.904 -3.918 -16.580 1.00 93.12 98 PHE A N 1
ATOM 781 C CA . PHE A 1 98 ? 17.253 -5.324 -16.754 1.00 93.12 98 PHE A CA 1
ATOM 782 C C . PHE A 1 98 ? 17.271 -5.721 -18.236 1.00 93.12 98 PHE A C 1
ATOM 784 O O . PHE A 1 98 ? 18.229 -6.347 -18.680 1.00 93.12 98 PHE A O 1
ATOM 791 N N . TRP A 1 99 ? 16.270 -5.305 -19.017 1.00 93.12 99 TRP A N 1
ATOM 792 C CA . TRP A 1 99 ? 16.238 -5.566 -20.458 1.00 93.12 99 TRP A CA 1
ATOM 793 C C . TRP A 1 99 ? 17.396 -4.901 -21.193 1.00 93.12 99 TRP A C 1
ATOM 795 O O . TRP A 1 99 ? 18.052 -5.536 -22.013 1.00 93.12 99 TRP A O 1
ATOM 805 N N . PHE A 1 100 ? 17.706 -3.653 -20.855 1.00 91.19 100 PHE A N 1
ATOM 806 C CA . PHE A 1 100 ? 18.831 -2.941 -21.451 1.00 91.19 100 PHE A CA 1
ATOM 807 C C . PHE A 1 100 ? 20.194 -3.545 -21.116 1.00 91.19 100 PHE A C 1
ATOM 809 O O . PHE A 1 100 ? 21.094 -3.502 -21.953 1.00 91.19 100 PHE A O 1
ATOM 816 N N . ALA A 1 101 ? 20.342 -4.156 -19.937 1.00 92.00 101 ALA A N 1
ATOM 817 C CA . ALA A 1 101 ? 21.591 -4.788 -19.523 1.00 92.00 101 ALA A CA 1
ATOM 818 C C . ALA A 1 101 ? 22.087 -5.848 -20.526 1.00 92.00 101 ALA A C 1
ATOM 820 O O . ALA A 1 101 ? 23.295 -5.974 -20.729 1.00 92.00 101 ALA A O 1
ATOM 821 N N . PHE A 1 102 ? 21.170 -6.552 -21.204 1.00 91.06 102 PHE A N 1
ATOM 822 C CA . PHE A 1 102 ? 21.509 -7.507 -22.264 1.00 91.06 102 PHE A CA 1
ATOM 823 C C . PHE A 1 102 ? 22.156 -6.844 -23.489 1.00 91.06 102 PHE A C 1
ATOM 825 O O . PHE A 1 102 ? 22.999 -7.458 -24.137 1.00 91.06 102 PHE A O 1
ATOM 832 N N . PHE A 1 103 ? 21.797 -5.595 -23.794 1.00 87.38 103 PHE A N 1
ATOM 833 C CA . PHE A 1 103 ? 22.283 -4.866 -24.969 1.00 87.38 103 PHE A CA 1
ATOM 834 C C . PHE A 1 103 ? 23.544 -4.045 -24.683 1.00 87.38 103 PHE A C 1
ATOM 836 O O . PHE A 1 103 ? 24.338 -3.816 -25.589 1.00 87.38 103 PHE A O 1
ATOM 843 N N . CYS A 1 104 ? 23.769 -3.637 -23.431 1.00 87.94 104 CYS A N 1
ATOM 844 C CA . CYS A 1 104 ? 24.971 -2.901 -23.025 1.00 87.94 104 CYS A CA 1
ATOM 845 C C . CYS A 1 104 ? 26.088 -3.800 -22.458 1.00 87.94 104 CYS A C 1
ATOM 847 O O . CYS A 1 104 ? 27.027 -3.297 -21.836 1.00 87.94 104 CYS A O 1
ATOM 849 N N . GLY A 1 105 ? 25.983 -5.126 -22.627 1.00 89.75 105 GLY A N 1
ATOM 850 C CA . GLY A 1 105 ? 26.982 -6.093 -22.159 1.00 89.75 105 GLY A CA 1
ATOM 851 C C . GLY A 1 105 ? 27.162 -6.113 -20.639 1.00 89.75 105 GLY A C 1
ATOM 852 O O . GLY A 1 105 ? 28.266 -6.356 -20.163 1.00 89.75 105 GLY A O 1
ATOM 853 N N . TYR A 1 106 ? 26.105 -5.814 -19.875 1.00 90.25 106 TYR A N 1
ATOM 854 C CA . TYR A 1 106 ? 26.137 -5.693 -18.412 1.00 90.25 106 TYR A CA 1
ATOM 855 C C . TYR A 1 106 ? 27.131 -4.652 -17.869 1.00 90.25 106 TYR A C 1
ATOM 857 O O . TYR A 1 106 ? 27.575 -4.747 -16.727 1.00 90.25 106 TYR A O 1
ATOM 865 N N . SER A 1 107 ? 27.420 -3.600 -18.640 1.00 90.12 107 SER A N 1
ATOM 866 C CA . SER A 1 107 ? 28.291 -2.480 -18.239 1.00 90.12 107 SER A CA 1
ATOM 867 C C . SER A 1 107 ? 27.721 -1.579 -17.128 1.00 90.12 107 SER A C 1
ATOM 869 O O . SER A 1 107 ? 28.323 -0.563 -16.791 1.00 90.12 107 SER A O 1
ATOM 871 N N . ALA A 1 108 ? 26.561 -1.931 -16.558 1.00 86.94 108 ALA A N 1
ATOM 872 C CA . ALA A 1 108 ? 25.813 -1.157 -15.562 1.00 86.94 108 ALA A CA 1
ATOM 873 C C . ALA A 1 108 ? 25.380 0.252 -16.021 1.00 86.94 108 ALA A C 1
ATOM 875 O O . ALA A 1 108 ? 24.987 1.081 -15.199 1.00 86.94 108 ALA A O 1
ATOM 876 N N . GLN A 1 109 ? 25.389 0.516 -17.330 1.00 89.25 109 GLN A N 1
ATOM 877 C CA . GLN A 1 109 ? 24.822 1.737 -17.892 1.00 89.25 109 GLN A CA 1
ATOM 878 C C . GLN A 1 109 ? 23.301 1.786 -17.662 1.00 89.25 109 GLN A C 1
ATOM 880 O O . GLN A 1 109 ? 22.589 0.801 -17.872 1.00 89.25 109 GLN A O 1
ATOM 885 N N . THR A 1 110 ? 22.784 2.939 -17.239 1.00 90.06 110 THR A N 1
ATOM 886 C CA . THR A 1 110 ? 21.349 3.145 -17.015 1.00 90.06 110 THR A CA 1
ATOM 887 C C . THR A 1 110 ? 20.629 3.485 -18.314 1.00 90.06 110 THR A C 1
ATOM 889 O O . THR A 1 110 ? 21.152 4.255 -19.110 1.00 90.06 110 THR A O 1
ATOM 892 N N . VAL A 1 111 ? 19.412 2.956 -18.510 1.00 90.44 111 VAL A N 1
ATOM 893 C CA . VAL A 1 111 ? 18.543 3.350 -19.637 1.00 90.44 111 VAL A CA 1
ATOM 894 C C . VAL A 1 111 ? 18.163 4.808 -19.504 1.00 90.44 111 VAL A C 1
ATOM 896 O O . VAL A 1 111 ? 18.352 5.581 -20.431 1.00 90.44 111 VAL A O 1
ATOM 899 N N . PHE A 1 112 ? 17.612 5.168 -18.349 1.00 91.69 112 PHE A N 1
ATOM 900 C CA . PHE A 1 112 ? 17.102 6.501 -18.082 1.00 91.69 112 PHE A CA 1
ATOM 901 C C . PHE A 1 112 ? 18.190 7.435 -17.565 1.00 91.69 112 PHE A C 1
ATOM 903 O O . PHE A 1 112 ? 19.176 6.999 -16.960 1.00 91.69 112 PHE A O 1
ATOM 910 N N . ASP A 1 113 ? 17.957 8.728 -17.769 1.00 89.81 113 ASP A N 1
ATOM 911 C CA . ASP A 1 113 ? 18.767 9.787 -17.186 1.00 89.81 113 ASP A CA 1
ATOM 912 C C . ASP A 1 113 ? 18.724 9.731 -15.638 1.00 89.81 113 ASP A C 1
ATOM 914 O O . ASP A 1 113 ? 17.655 9.485 -15.063 1.00 89.81 113 ASP A O 1
ATOM 918 N N . PRO A 1 114 ? 19.845 9.964 -14.929 1.00 90.06 114 PRO A N 1
ATOM 919 C CA . PRO A 1 114 ? 19.884 9.925 -13.466 1.00 90.06 114 PRO A CA 1
ATOM 920 C C . PRO A 1 114 ? 18.876 10.852 -12.775 1.00 90.06 114 PRO A C 1
ATOM 922 O O . PRO A 1 114 ? 18.339 10.504 -11.715 1.00 90.06 114 PRO A O 1
ATOM 925 N N . ILE A 1 115 ? 18.581 12.015 -13.368 1.00 90.69 115 ILE A N 1
ATOM 926 C CA . ILE A 1 115 ? 17.561 12.929 -12.851 1.00 90.69 115 ILE A CA 1
ATOM 927 C C . ILE A 1 115 ? 16.201 12.249 -12.958 1.00 90.69 115 ILE A C 1
ATOM 929 O O . ILE A 1 115 ? 15.490 12.183 -11.957 1.00 90.69 115 ILE A O 1
ATOM 933 N N . PHE A 1 116 ? 15.869 11.668 -14.118 1.00 90.06 116 PHE A N 1
ATOM 934 C CA . PHE A 1 116 ? 14.614 10.939 -14.323 1.00 90.06 116 PHE A CA 1
ATOM 935 C C . PHE A 1 116 ? 14.427 9.816 -13.302 1.00 90.06 116 PHE A C 1
ATOM 937 O O . PHE A 1 116 ? 13.375 9.738 -12.672 1.00 90.06 116 PHE A O 1
ATOM 944 N N . ILE A 1 117 ? 15.459 8.995 -13.081 1.00 89.81 117 ILE A N 1
ATOM 945 C CA . ILE A 1 117 ? 15.434 7.913 -12.083 1.00 89.81 117 ILE A CA 1
ATOM 946 C C . ILE A 1 117 ? 15.089 8.465 -10.695 1.00 89.81 117 ILE A C 1
ATOM 948 O O . ILE A 1 117 ? 14.258 7.898 -9.983 1.00 89.81 117 ILE A O 1
ATOM 952 N N . SER A 1 118 ? 15.691 9.598 -10.333 1.00 88.81 118 SER A N 1
ATOM 953 C CA . SER A 1 118 ? 15.494 10.239 -9.032 1.00 88.81 118 SER A CA 1
ATOM 954 C C . SER A 1 118 ? 14.088 10.832 -8.879 1.00 88.81 118 SER A C 1
ATOM 956 O O . SER A 1 118 ? 13.484 10.730 -7.811 1.00 88.81 118 SER A O 1
ATOM 958 N N . VAL A 1 119 ? 13.533 11.428 -9.941 1.00 89.81 119 VAL A N 1
ATOM 959 C CA . VAL A 1 119 ? 12.229 12.112 -9.889 1.00 89.81 119 VAL A CA 1
ATOM 960 C C . VAL A 1 119 ? 11.032 11.216 -10.227 1.00 89.81 119 VAL A C 1
ATOM 962 O O . VAL A 1 119 ? 9.904 11.576 -9.894 1.00 89.81 119 VAL A O 1
ATOM 965 N N . TYR A 1 120 ? 11.242 10.043 -10.832 1.00 88.50 120 TYR A N 1
ATOM 966 C CA . TYR A 1 120 ? 10.181 9.140 -11.302 1.00 88.50 120 TYR A CA 1
ATOM 967 C C . TYR A 1 120 ? 9.162 8.785 -10.217 1.00 88.50 120 TYR A C 1
ATOM 969 O O . TYR A 1 120 ? 7.948 8.936 -10.399 1.00 88.50 120 TYR A O 1
ATOM 977 N N . ASN A 1 121 ? 9.652 8.349 -9.056 1.00 86.75 121 ASN A N 1
ATOM 978 C CA . ASN A 1 121 ? 8.784 7.946 -7.956 1.00 86.75 121 ASN A CA 1
ATOM 979 C C . ASN A 1 121 ? 8.151 9.131 -7.220 1.00 86.75 121 ASN A C 1
ATOM 981 O O . ASN A 1 121 ? 7.059 8.961 -6.685 1.00 86.75 121 ASN A O 1
ATOM 985 N N . LEU A 1 122 ? 8.808 10.295 -7.203 1.00 83.12 122 LEU A N 1
ATOM 986 C CA . LEU A 1 122 ? 8.394 11.456 -6.413 1.00 83.12 122 LEU A CA 1
ATOM 987 C C . LEU A 1 122 ? 7.466 12.406 -7.178 1.00 83.12 122 LEU A C 1
ATOM 989 O O . LEU A 1 122 ? 6.428 12.792 -6.656 1.00 83.12 122 LEU A O 1
ATOM 993 N N . PHE A 1 123 ? 7.826 12.785 -8.402 1.00 82.94 123 PHE A N 1
ATOM 994 C CA . PHE A 1 123 ? 7.100 13.802 -9.164 1.00 82.94 123 PHE A CA 1
ATOM 995 C C . PHE A 1 123 ? 6.149 13.190 -10.187 1.00 82.94 123 PHE A C 1
ATOM 997 O O . PHE A 1 123 ? 4.995 13.600 -10.265 1.00 82.94 123 PHE A O 1
ATOM 1004 N N . TYR A 1 124 ? 6.600 12.183 -10.938 1.00 81.69 124 TYR A N 1
ATOM 1005 C CA . TYR A 1 124 ? 5.814 11.668 -12.063 1.00 81.69 124 TYR A CA 1
ATOM 1006 C C . TYR A 1 124 ? 4.732 10.681 -11.647 1.00 81.69 124 TYR A C 1
ATOM 1008 O O . TYR A 1 124 ? 3.640 10.686 -12.204 1.00 81.69 124 TYR A O 1
ATOM 1016 N N . THR A 1 125 ? 5.007 9.845 -10.646 1.00 86.50 125 THR A N 1
ATOM 1017 C CA . THR A 1 125 ? 4.091 8.751 -10.304 1.00 86.50 125 THR A CA 1
ATOM 1018 C C . THR A 1 125 ? 3.541 8.809 -8.883 1.00 86.50 125 THR A C 1
ATOM 1020 O O . THR A 1 125 ? 2.641 8.034 -8.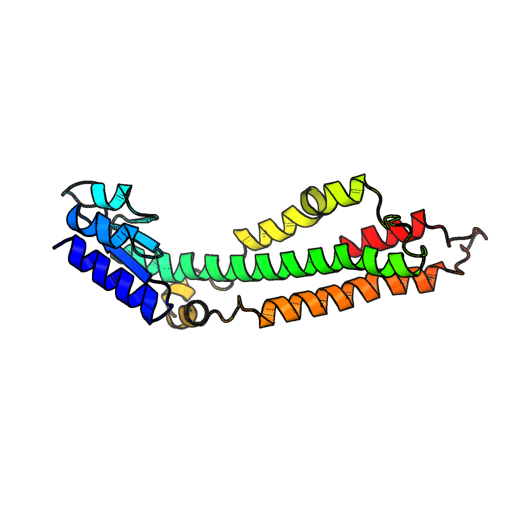585 1.00 86.50 125 THR A O 1
ATOM 1023 N N . ALA A 1 126 ? 3.994 9.711 -8.001 1.00 86.62 126 ALA A N 1
ATOM 1024 C CA . ALA A 1 126 ? 3.455 9.792 -6.635 1.00 86.62 126 ALA A CA 1
ATOM 1025 C C . ALA A 1 126 ? 2.000 10.271 -6.610 1.00 86.62 126 ALA A C 1
ATOM 1027 O O . ALA A 1 126 ? 1.161 9.650 -5.963 1.00 86.62 126 ALA A O 1
ATOM 1028 N N . ALA A 1 127 ? 1.695 11.354 -7.331 1.00 87.12 127 ALA A N 1
ATOM 1029 C CA . ALA A 1 127 ? 0.373 11.971 -7.336 1.00 87.12 127 ALA A CA 1
ATOM 1030 C C . ALA A 1 127 ? -0.764 10.996 -7.706 1.00 87.12 127 ALA A C 1
ATOM 1032 O O . ALA A 1 127 ? -1.700 10.891 -6.913 1.00 87.12 127 ALA A O 1
ATOM 1033 N N . PRO A 1 128 ? -0.706 10.228 -8.817 1.00 84.94 128 PRO A N 1
ATOM 1034 C CA . PRO A 1 128 ? -1.780 9.290 -9.155 1.00 84.94 128 PRO A CA 1
ATOM 1035 C C . PRO A 1 128 ? -1.909 8.151 -8.135 1.00 84.94 128 PRO A C 1
ATOM 1037 O O . PRO A 1 128 ? -3.021 7.763 -7.782 1.00 84.94 128 PRO A O 1
ATOM 1040 N N . VAL A 1 129 ? -0.787 7.655 -7.601 1.00 86.69 129 VAL A N 1
ATOM 1041 C CA . VAL A 1 129 ? -0.788 6.599 -6.576 1.00 86.69 129 VAL A CA 1
ATOM 1042 C C . VAL A 1 129 ? -1.459 7.099 -5.290 1.00 86.69 129 VAL A C 1
ATOM 1044 O O . VAL A 1 129 ? -2.283 6.400 -4.703 1.00 86.69 129 VAL A O 1
ATOM 1047 N N . LEU A 1 130 ? -1.113 8.311 -4.850 1.00 87.06 130 LEU A N 1
ATOM 1048 C CA . LEU A 1 130 ? -1.669 8.928 -3.647 1.00 87.06 130 LEU A CA 1
ATOM 1049 C C . LEU A 1 130 ? -3.138 9.299 -3.836 1.00 87.06 130 LEU A C 1
ATOM 1051 O O . LEU A 1 130 ? -3.943 9.040 -2.946 1.00 87.06 130 LEU A O 1
ATOM 1055 N N . ALA A 1 131 ? -3.506 9.845 -4.996 1.00 89.12 131 ALA A N 1
ATOM 1056 C CA . ALA A 1 131 ? -4.892 10.163 -5.309 1.00 89.12 131 ALA A CA 1
ATOM 1057 C C . ALA A 1 131 ? -5.773 8.908 -5.225 1.00 89.12 131 ALA A C 1
ATOM 1059 O O . ALA A 1 131 ? -6.819 8.930 -4.575 1.00 89.12 131 ALA A O 1
ATOM 1060 N N . LEU A 1 132 ? -5.298 7.791 -5.784 1.00 88.12 132 LEU A N 1
ATOM 1061 C CA . LEU A 1 132 ? -5.966 6.499 -5.678 1.00 88.12 132 LEU A CA 1
ATOM 1062 C C . LEU A 1 132 ? -6.002 5.987 -4.226 1.00 88.12 132 LEU A C 1
ATOM 1064 O O . LEU A 1 132 ? -7.016 5.463 -3.780 1.00 88.12 132 LEU A O 1
ATOM 1068 N N . GLY A 1 133 ? -4.924 6.155 -3.459 1.00 87.62 133 GLY A N 1
ATOM 1069 C CA . GLY A 1 133 ? -4.859 5.719 -2.060 1.00 87.62 133 GLY A CA 1
ATOM 1070 C C . GLY A 1 133 ? -5.718 6.539 -1.086 1.00 87.62 133 GLY A C 1
ATOM 1071 O O . GLY A 1 133 ? -6.036 6.051 -0.004 1.00 87.62 133 GLY A O 1
ATOM 1072 N N . VAL A 1 134 ? -6.100 7.769 -1.441 1.00 88.94 134 VAL A N 1
ATOM 1073 C CA . VAL A 1 134 ? -6.828 8.685 -0.543 1.00 88.94 134 VAL A CA 1
ATOM 1074 C C . VAL A 1 134 ? -8.292 8.842 -0.941 1.00 88.94 134 VAL A C 1
ATOM 1076 O O . VAL A 1 134 ? -9.167 8.759 -0.077 1.00 88.94 134 VAL A O 1
ATOM 1079 N N . PHE A 1 135 ? -8.569 9.070 -2.225 1.00 89.81 135 PHE A N 1
ATOM 1080 C CA . PHE A 1 135 ? -9.893 9.497 -2.684 1.00 89.81 135 PHE A CA 1
ATOM 1081 C C . PHE A 1 135 ? -10.763 8.360 -3.216 1.00 89.81 135 PHE A C 1
ATOM 1083 O O . PHE A 1 135 ? -11.978 8.527 -3.291 1.00 89.81 135 PHE A O 1
ATOM 1090 N N . ASP A 1 136 ? -10.176 7.209 -3.551 1.00 90.38 136 ASP A N 1
ATOM 1091 C CA . ASP A 1 136 ? -10.912 6.087 -4.132 1.00 90.38 136 ASP A CA 1
ATOM 1092 C C . ASP A 1 136 ? -11.979 5.551 -3.164 1.00 90.38 136 ASP A C 1
ATOM 1094 O O . ASP A 1 136 ? -11.730 5.313 -1.978 1.00 90.38 136 ASP A O 1
ATOM 1098 N N . GLN A 1 137 ? -13.194 5.383 -3.670 1.00 90.75 137 GLN A N 1
ATOM 1099 C CA . GLN A 1 137 ? -14.321 4.808 -2.945 1.00 90.75 137 GLN A CA 1
ATOM 1100 C C . GLN A 1 137 ? -14.939 3.758 -3.851 1.00 90.75 137 GLN A C 1
ATOM 1102 O O . GLN A 1 137 ? -15.356 4.051 -4.967 1.00 90.75 137 GLN A O 1
ATOM 1107 N N . ASP A 1 138 ? -14.951 2.517 -3.385 1.00 89.19 138 ASP A N 1
ATOM 1108 C CA . ASP A 1 138 ? -15.556 1.413 -4.117 1.00 89.19 138 ASP A CA 1
ATOM 1109 C C . ASP A 1 138 ? -17.088 1.466 -4.049 1.00 89.19 138 ASP A C 1
ATOM 1111 O O . ASP A 1 138 ? -17.758 1.135 -5.024 1.00 89.19 138 ASP A O 1
ATOM 1115 N N . VAL A 1 139 ? -17.629 1.878 -2.898 1.00 91.81 139 VAL A N 1
ATOM 1116 C CA . VAL A 1 139 ? -19.061 1.980 -2.601 1.00 91.81 139 VAL A CA 1
ATOM 1117 C C . VAL A 1 139 ? -19.285 3.146 -1.632 1.00 91.81 139 VAL A C 1
ATOM 1119 O O . VAL A 1 139 ? -18.463 3.370 -0.740 1.00 91.81 139 VAL A O 1
ATOM 1122 N N . ASP A 1 140 ? -20.411 3.853 -1.767 1.00 93.94 140 ASP A N 1
ATOM 1123 C CA . ASP A 1 140 ? -20.804 4.939 -0.860 1.00 93.94 140 ASP A CA 1
ATOM 1124 C C . ASP A 1 140 ? -20.929 4.485 0.607 1.00 93.94 140 ASP A C 1
ATOM 1126 O O . ASP A 1 140 ? -21.176 3.316 0.929 1.00 93.94 140 ASP A O 1
ATOM 1130 N N . ASP A 1 141 ? -20.845 5.448 1.523 1.00 93.62 141 ASP A N 1
ATOM 1131 C CA . ASP A 1 141 ? -20.948 5.222 2.966 1.00 93.62 141 ASP A CA 1
ATOM 1132 C C . ASP A 1 141 ? -22.296 4.602 3.379 1.00 93.62 141 ASP A C 1
ATOM 1134 O O . ASP A 1 141 ? -22.333 3.665 4.178 1.00 93.62 141 ASP A O 1
ATOM 1138 N N . LYS A 1 142 ? -23.407 5.074 2.799 1.00 94.56 142 LYS A N 1
ATOM 1139 C CA . LYS A 1 142 ? -24.763 4.571 3.078 1.00 94.56 142 LYS A CA 1
ATOM 1140 C C . LYS A 1 142 ? -24.912 3.103 2.699 1.00 94.56 142 LYS A C 1
ATOM 1142 O O . LYS A 1 142 ? -25.420 2.312 3.488 1.00 94.56 142 LYS A O 1
ATOM 1147 N N . HIS A 1 143 ? -24.449 2.740 1.508 1.00 94.00 143 HIS A N 1
ATOM 1148 C CA . HIS A 1 143 ? -24.519 1.370 1.010 1.00 94.00 143 HIS A CA 1
ATOM 1149 C C . HIS A 1 143 ? -23.586 0.441 1.797 1.00 94.00 143 HIS A C 1
ATOM 1151 O O . HIS A 1 143 ? -23.953 -0.697 2.083 1.00 94.00 143 HIS A O 1
ATOM 1157 N N . SER A 1 144 ? -22.425 0.941 2.230 1.00 93.56 144 SER A N 1
ATOM 1158 C CA . SER A 1 144 ? -21.499 0.192 3.089 1.00 93.56 144 SER A CA 1
ATOM 1159 C C . SER A 1 144 ? -22.122 -0.177 4.445 1.00 93.56 144 SER A C 1
ATOM 1161 O O . SER A 1 144 ? -21.864 -1.263 4.959 1.00 93.56 144 SER A O 1
ATOM 1163 N N . LEU A 1 145 ? -22.976 0.691 5.002 1.00 94.19 145 LEU A N 1
ATOM 1164 C CA . LEU A 1 145 ? -23.740 0.408 6.225 1.00 94.19 145 LEU A CA 1
ATOM 1165 C C . LEU A 1 145 ? -24.946 -0.509 5.972 1.00 94.19 145 LEU A C 1
ATOM 1167 O O . LEU A 1 145 ? -25.214 -1.403 6.766 1.00 94.19 145 LEU A O 1
ATOM 1171 N N . GLN A 1 146 ? -25.663 -0.317 4.860 1.00 95.75 146 GLN A N 1
ATOM 1172 C CA . GLN A 1 146 ? -26.831 -1.140 4.513 1.00 95.75 146 GLN A CA 1
ATOM 1173 C C . GLN A 1 146 ? -26.469 -2.603 4.224 1.00 95.75 146 GLN A C 1
ATOM 1175 O O . GLN A 1 146 ? -27.270 -3.494 4.506 1.00 95.75 146 GLN A O 1
ATOM 1180 N N . TYR A 1 147 ? -25.269 -2.862 3.691 1.00 94.81 147 TYR A N 1
ATOM 1181 C CA . TYR A 1 147 ? -24.814 -4.202 3.315 1.00 94.81 147 TYR A CA 1
ATOM 1182 C C . TYR A 1 147 ? -23.503 -4.597 4.026 1.00 94.81 147 TYR A C 1
ATOM 1184 O O . TYR A 1 147 ? -22.452 -4.676 3.383 1.00 94.81 147 TYR A O 1
ATOM 1192 N N . PRO A 1 148 ? -23.534 -4.951 5.330 1.00 91.88 148 PRO A N 1
ATOM 1193 C CA . PRO A 1 148 ? -22.334 -5.309 6.100 1.00 91.88 148 PRO A CA 1
ATOM 1194 C C . PRO A 1 148 ? -21.560 -6.517 5.552 1.00 91.88 148 PRO A C 1
ATOM 1196 O O . PRO A 1 148 ? -20.373 -6.677 5.825 1.00 91.88 148 PRO A O 1
ATOM 1199 N N . GLN A 1 149 ? -22.211 -7.362 4.744 1.00 92.00 149 GLN A N 1
ATOM 1200 C CA . GLN A 1 149 ? -21.593 -8.501 4.048 1.00 92.00 149 GLN A CA 1
ATOM 1201 C C . GLN A 1 149 ? -20.442 -8.072 3.131 1.00 92.00 149 GLN A C 1
ATOM 1203 O O . GLN A 1 149 ? -19.524 -8.855 2.878 1.00 92.00 149 GLN A O 1
ATOM 1208 N N . LEU A 1 150 ? -20.449 -6.814 2.681 1.00 91.69 150 LEU A N 1
ATOM 1209 C CA . LEU A 1 150 ? -19.335 -6.231 1.955 1.00 91.69 150 LEU A CA 1
ATOM 1210 C C . LEU A 1 150 ? -18.055 -6.226 2.803 1.00 91.69 150 LEU A C 1
ATOM 1212 O O . LEU A 1 150 ? -16.979 -6.246 2.238 1.00 91.69 150 LEU A O 1
ATOM 1216 N N . TYR A 1 151 ? -18.076 -6.278 4.132 1.00 91.25 151 TYR A N 1
ATOM 1217 C CA . TYR A 1 151 ? -16.839 -6.270 4.928 1.00 91.25 151 TYR A CA 1
ATOM 1218 C C . TYR A 1 151 ? -16.004 -7.570 4.829 1.00 91.25 151 TYR A C 1
ATOM 1220 O O . TYR A 1 151 ? -14.789 -7.555 5.036 1.00 91.25 151 TYR A O 1
ATOM 1228 N N . THR A 1 152 ? -16.616 -8.694 4.437 1.00 89.12 152 THR A N 1
ATOM 1229 C CA . THR A 1 152 ? -16.001 -10.038 4.428 1.00 89.12 152 THR A CA 1
ATOM 1230 C C . THR A 1 152 ? -14.650 -10.159 3.691 1.00 89.12 152 THR A C 1
ATOM 1232 O O . THR A 1 152 ? -13.760 -10.823 4.228 1.00 89.12 152 THR A O 1
ATOM 1235 N N . PRO A 1 153 ? -14.414 -9.522 2.522 1.00 87.19 153 PRO A N 1
ATOM 1236 C CA . PRO A 1 153 ? -13.135 -9.584 1.815 1.00 87.19 153 PRO A CA 1
ATOM 1237 C C . PRO A 1 153 ? -11.910 -9.180 2.633 1.00 87.19 153 PRO A C 1
ATOM 1239 O O . PRO A 1 153 ? -10.832 -9.741 2.408 1.00 87.19 153 PRO A O 1
ATOM 1242 N N . GLY A 1 154 ? -12.079 -8.251 3.581 1.00 84.38 154 GLY A N 1
ATOM 1243 C CA . GLY A 1 154 ? -11.013 -7.818 4.483 1.00 84.38 154 GLY A CA 1
ATOM 1244 C C . GLY A 1 154 ? -10.543 -8.943 5.405 1.00 84.38 154 GLY A C 1
ATOM 1245 O O . GLY A 1 154 ? -9.344 -9.160 5.548 1.00 84.38 154 GLY A O 1
ATOM 1246 N N . HIS A 1 155 ? -11.469 -9.734 5.956 1.00 82.06 155 HIS A N 1
ATOM 1247 C CA . HIS A 1 155 ? -11.140 -10.845 6.860 1.00 82.06 155 HIS A CA 1
ATOM 1248 C C . HIS A 1 155 ? -10.343 -11.959 6.177 1.00 82.06 155 HIS A C 1
ATOM 1250 O O . HIS A 1 155 ? -9.475 -12.581 6.786 1.00 82.06 155 HIS A O 1
ATOM 1256 N N . THR A 1 156 ? -10.636 -12.214 4.905 1.00 82.56 156 THR A N 1
ATOM 1257 C CA . THR A 1 156 ? -10.009 -13.280 4.113 1.00 82.56 156 THR A CA 1
ATOM 1258 C C . THR A 1 156 ? -8.746 -12.837 3.373 1.00 82.56 156 THR A C 1
ATOM 1260 O O . THR A 1 156 ? -8.179 -13.630 2.627 1.00 82.56 156 THR A O 1
ATOM 1263 N N . ASN A 1 157 ? -8.298 -11.586 3.550 1.00 82.44 157 ASN A N 1
ATOM 1264 C CA . ASN A 1 157 ? -7.155 -11.005 2.838 1.00 82.44 157 ASN A CA 1
ATOM 1265 C C . ASN A 1 157 ? -7.221 -11.202 1.307 1.00 82.44 157 ASN A C 1
ATOM 1267 O O . ASN A 1 157 ? -6.222 -11.516 0.654 1.00 82.44 157 ASN A O 1
ATOM 1271 N N . MET A 1 158 ? -8.411 -11.042 0.715 1.00 80.31 158 MET A N 1
ATOM 1272 C CA . MET A 1 158 ? -8.615 -11.379 -0.699 1.00 80.31 158 MET A CA 1
ATOM 1273 C C . MET A 1 158 ? -7.827 -10.479 -1.656 1.00 80.31 158 MET A C 1
ATOM 1275 O O . MET A 1 158 ? -7.328 -10.976 -2.661 1.00 80.31 158 MET A O 1
ATOM 1279 N N . PHE A 1 159 ? -7.669 -9.190 -1.342 1.00 82.12 159 PHE A N 1
ATOM 1280 C CA . PHE A 1 159 ? -7.029 -8.220 -2.243 1.00 82.12 159 PHE A CA 1
ATOM 1281 C C . PHE A 1 159 ? -5.558 -7.947 -1.927 1.00 82.12 159 PHE A C 1
ATOM 1283 O O . PHE A 1 159 ? -4.858 -7.340 -2.735 1.00 82.12 159 PHE A O 1
ATOM 1290 N N . PHE A 1 160 ? -5.068 -8.416 -0.779 1.00 80.88 160 PHE A N 1
ATOM 1291 C CA . PHE A 1 160 ? -3.661 -8.313 -0.414 1.00 80.88 160 PHE A CA 1
ATOM 1292 C C . PHE A 1 160 ? -3.130 -9.674 0.011 1.00 80.88 160 PHE A C 1
ATOM 1294 O O . PHE A 1 160 ? -3.240 -10.090 1.163 1.00 80.88 160 PHE A O 1
ATOM 1301 N N . ASN A 1 161 ? -2.564 -10.388 -0.955 1.00 85.69 161 ASN A N 1
ATOM 1302 C CA . ASN A 1 161 ? -1.975 -11.700 -0.747 1.00 85.69 161 ASN A CA 1
ATOM 1303 C C . ASN A 1 161 ? -0.767 -11.904 -1.677 1.00 85.69 161 ASN A C 1
ATOM 1305 O O . A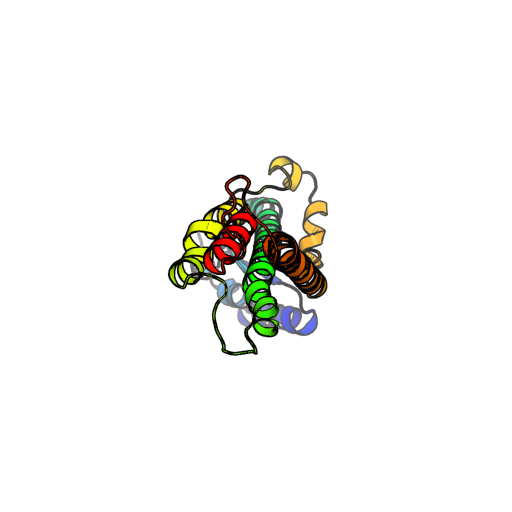SN A 1 161 ? -0.507 -11.122 -2.594 1.00 85.69 161 ASN A O 1
ATOM 1309 N N . LYS A 1 162 ? -0.024 -12.993 -1.450 1.00 86.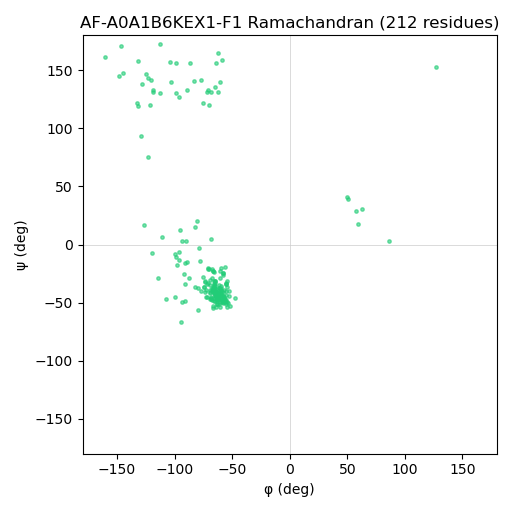81 162 LYS A N 1
ATOM 1310 C CA . LYS A 1 162 ? 1.167 -13.330 -2.248 1.00 86.81 162 LYS A CA 1
ATOM 1311 C C . LYS A 1 162 ? 0.853 -13.539 -3.734 1.00 86.81 162 LYS A C 1
ATOM 1313 O O . LYS A 1 162 ? 1.714 -13.293 -4.572 1.00 86.81 162 LYS A O 1
ATOM 1318 N N . ARG A 1 163 ? -0.367 -13.980 -4.062 1.00 90.31 163 ARG A N 1
ATOM 1319 C CA . ARG A 1 163 ? -0.809 -14.173 -5.447 1.00 90.31 163 ARG A CA 1
ATOM 1320 C C . ARG A 1 163 ? -0.976 -12.830 -6.153 1.00 90.31 163 ARG A C 1
ATOM 1322 O O . ARG A 1 163 ? -0.433 -12.681 -7.236 1.00 90.31 163 ARG A O 1
ATOM 1329 N N . GLU A 1 164 ? -1.637 -11.851 -5.540 1.00 89.50 164 GLU A N 1
ATOM 1330 C CA . GLU A 1 164 ? -1.784 -10.499 -6.103 1.00 89.50 164 GLU A CA 1
ATOM 1331 C C . GLU A 1 164 ? -0.426 -9.814 -6.297 1.00 89.50 164 GLU A C 1
ATOM 1333 O O . GLU A 1 164 ? -0.203 -9.152 -7.312 1.00 89.50 164 GLU A O 1
ATOM 1338 N N . PHE A 1 165 ? 0.520 -10.030 -5.378 1.00 90.06 165 PHE A N 1
ATOM 1339 C CA . PHE A 1 165 ? 1.901 -9.581 -5.562 1.00 90.06 165 PHE A CA 1
ATOM 1340 C C . PHE A 1 165 ? 2.552 -10.226 -6.794 1.00 90.06 165 PHE A C 1
ATOM 1342 O O . PHE A 1 165 ? 3.095 -9.517 -7.638 1.00 90.06 165 PHE A O 1
ATOM 1349 N N . LEU A 1 166 ? 2.458 -11.554 -6.937 1.00 93.38 166 LEU A N 1
ATOM 1350 C CA . LEU A 1 166 ? 3.023 -12.266 -8.085 1.00 93.38 166 LEU A CA 1
ATOM 1351 C C . LEU A 1 166 ? 2.367 -11.837 -9.405 1.00 93.38 166 LEU A C 1
ATOM 1353 O O . LEU A 1 166 ? 3.064 -11.629 -10.390 1.00 93.38 166 LEU A O 1
ATOM 1357 N N . VAL A 1 167 ? 1.046 -11.647 -9.418 1.00 93.38 167 VAL A N 1
ATOM 1358 C CA . VAL A 1 167 ? 0.313 -11.113 -10.576 1.00 93.38 167 VAL A CA 1
ATOM 1359 C C . VAL A 1 167 ? 0.823 -9.717 -10.933 1.00 93.38 167 VAL A C 1
ATOM 1361 O O . VAL A 1 167 ? 1.075 -9.447 -12.102 1.00 93.38 167 VAL A O 1
ATOM 1364 N N . SER A 1 168 ? 1.039 -8.848 -9.941 1.00 93.81 168 SER A N 1
ATOM 1365 C CA . SER A 1 168 ? 1.592 -7.503 -10.159 1.00 93.81 168 SER A CA 1
ATOM 1366 C C . SER A 1 168 ? 3.018 -7.549 -10.714 1.00 93.81 168 SER A C 1
ATOM 1368 O O . SER A 1 168 ? 3.356 -6.753 -11.587 1.00 93.81 168 SER A O 1
ATOM 1370 N N . ALA A 1 169 ? 3.836 -8.499 -10.251 1.00 93.81 169 ALA A N 1
ATOM 1371 C CA . ALA A 1 169 ? 5.194 -8.712 -10.743 1.00 93.81 169 ALA A CA 1
ATOM 1372 C C . ALA A 1 169 ? 5.214 -9.235 -12.187 1.00 93.81 169 ALA A C 1
ATOM 1374 O O . ALA A 1 169 ? 5.931 -8.688 -13.018 1.00 93.81 169 ALA A O 1
ATOM 1375 N N . VAL A 1 170 ? 4.393 -10.239 -12.513 1.00 95.81 170 VAL A N 1
ATOM 1376 C CA . VAL A 1 170 ? 4.257 -10.768 -13.882 1.00 95.81 170 VAL A CA 1
ATOM 1377 C C . VAL A 1 170 ? 3.723 -9.695 -14.826 1.00 95.81 170 VAL A C 1
ATOM 1379 O O . VAL A 1 170 ? 4.228 -9.544 -15.936 1.00 95.81 170 VAL A O 1
ATOM 1382 N N . HIS A 1 171 ? 2.741 -8.913 -14.378 1.00 95.31 171 HIS A N 1
ATOM 1383 C CA . HIS A 1 171 ? 2.212 -7.807 -15.164 1.00 95.31 171 HIS A CA 1
ATOM 1384 C C . HIS A 1 171 ? 3.280 -6.731 -15.396 1.00 95.31 171 HIS A C 1
ATOM 1386 O O . HIS A 1 171 ? 3.475 -6.315 -16.531 1.00 95.31 171 HIS A O 1
ATOM 1392 N N . GLY A 1 172 ? 4.035 -6.343 -14.362 1.00 95.31 172 GLY A N 1
ATOM 1393 C CA . GLY A 1 172 ? 5.154 -5.406 -14.498 1.00 95.31 172 GLY A CA 1
ATOM 1394 C C . GLY A 1 172 ? 6.263 -5.931 -15.414 1.00 95.31 172 GLY A C 1
ATOM 1395 O O . GLY A 1 172 ? 6.809 -5.172 -16.209 1.00 95.31 172 GLY A O 1
ATOM 1396 N N . PHE A 1 173 ? 6.549 -7.235 -15.371 1.00 95.75 173 PHE A N 1
ATOM 1397 C CA . PHE A 1 173 ? 7.491 -7.890 -16.278 1.00 95.75 173 PHE A CA 1
ATOM 1398 C C . PHE A 1 173 ? 7.027 -7.811 -17.731 1.00 95.75 173 PHE A C 1
ATOM 1400 O O . PHE A 1 173 ? 7.779 -7.332 -18.578 1.00 95.75 173 PHE A O 1
ATOM 1407 N N . TYR A 1 174 ? 5.780 -8.194 -18.011 1.00 96.00 174 TYR A N 1
ATOM 1408 C CA . TYR A 1 174 ? 5.200 -8.081 -19.348 1.00 96.00 174 TYR A CA 1
ATOM 1409 C C . TYR A 1 174 ? 5.223 -6.633 -19.853 1.00 96.00 174 TYR A C 1
ATOM 1411 O O . TYR A 1 174 ? 5.745 -6.370 -20.934 1.00 96.00 174 TYR A O 1
ATOM 1419 N N . THR A 1 175 ? 4.744 -5.683 -19.045 1.00 95.38 175 THR A N 1
ATOM 1420 C CA . THR A 1 175 ? 4.744 -4.264 -19.411 1.00 95.38 175 THR A CA 1
ATOM 1421 C C . THR A 1 175 ? 6.159 -3.759 -19.674 1.00 95.38 175 THR A C 1
ATOM 1423 O O . THR A 1 175 ? 6.379 -3.132 -20.700 1.00 95.38 175 THR A O 1
ATOM 1426 N N . SER A 1 176 ? 7.141 -4.062 -18.818 1.00 95.81 176 SER A N 1
ATOM 1427 C CA . SER A 1 176 ? 8.534 -3.633 -19.037 1.00 95.81 176 SER A CA 1
ATOM 1428 C C . SER A 1 176 ? 9.138 -4.186 -20.330 1.00 95.81 176 SER A C 1
ATOM 1430 O O . SER A 1 176 ? 9.864 -3.475 -21.021 1.00 95.81 176 SER A O 1
ATOM 1432 N N . ALA A 1 177 ? 8.818 -5.438 -20.678 1.00 94.75 177 ALA A N 1
ATOM 1433 C CA . ALA A 1 177 ? 9.298 -6.064 -21.901 1.00 94.75 177 ALA A CA 1
ATOM 1434 C C . ALA A 1 177 ? 8.721 -5.346 -23.123 1.00 94.75 177 ALA A C 1
ATOM 1436 O O . ALA A 1 177 ? 9.462 -4.993 -24.032 1.00 94.75 177 ALA A O 1
ATOM 1437 N N . VAL A 1 178 ? 7.418 -5.059 -23.115 1.00 94.62 178 VAL A N 1
ATOM 1438 C CA . VAL A 1 178 ? 6.751 -4.294 -24.178 1.00 94.62 178 VAL A CA 1
ATOM 1439 C C . VAL A 1 178 ? 7.304 -2.867 -24.256 1.00 94.62 178 VAL A C 1
ATOM 1441 O O . VAL A 1 178 ? 7.655 -2.413 -25.342 1.00 94.62 178 VAL A O 1
ATOM 1444 N N . LEU A 1 179 ? 7.437 -2.185 -23.113 1.00 93.44 179 LEU A N 1
ATOM 1445 C CA . LEU A 1 179 ? 7.939 -0.812 -23.015 1.00 93.44 179 LEU A CA 1
ATOM 1446 C C . LEU A 1 179 ? 9.355 -0.657 -23.556 1.00 93.44 179 LEU A C 1
ATOM 1448 O O . LEU A 1 179 ? 9.659 0.384 -24.121 1.00 93.44 179 LEU A O 1
ATOM 1452 N N . PHE A 1 180 ? 10.217 -1.655 -23.374 1.00 92.88 180 PHE A N 1
ATOM 1453 C CA . PHE A 1 180 ? 11.601 -1.577 -23.825 1.00 92.88 180 PHE A CA 1
ATOM 1454 C C . PHE A 1 180 ? 11.800 -2.180 -25.224 1.00 92.88 180 PHE A C 1
ATOM 1456 O O . PHE A 1 180 ? 12.381 -1.534 -26.096 1.00 92.88 180 PHE A O 1
ATOM 1463 N N . LEU A 1 181 ? 11.303 -3.398 -25.470 1.00 91.94 181 LEU A N 1
ATOM 1464 C CA . LEU A 1 181 ? 11.577 -4.136 -26.706 1.00 91.94 181 LEU A CA 1
ATOM 1465 C C . LEU A 1 181 ? 10.853 -3.552 -27.922 1.00 91.94 181 LEU A C 1
ATOM 1467 O O . LEU A 1 181 ? 11.418 -3.592 -29.012 1.00 91.94 181 LEU A O 1
ATOM 1471 N N . LEU A 1 182 ? 9.640 -2.997 -27.766 1.00 92.00 182 LEU A N 1
ATOM 1472 C CA . LEU A 1 182 ? 8.943 -2.381 -28.900 1.00 92.00 182 LEU A CA 1
ATOM 1473 C C . LEU A 1 182 ? 9.665 -1.121 -29.393 1.00 92.00 182 LEU A C 1
ATOM 1475 O O . LEU A 1 182 ? 10.010 -1.094 -30.575 1.00 92.00 182 LEU A O 1
ATOM 1479 N N . PRO A 1 183 ? 9.960 -0.102 -28.555 1.00 89.75 183 PRO A N 1
ATOM 1480 C CA . PRO A 1 183 ? 10.753 1.035 -29.009 1.00 89.75 183 PRO A CA 1
ATOM 1481 C C . PRO A 1 183 ? 12.124 0.605 -29.525 1.00 89.75 183 PRO A C 1
ATOM 1483 O O . PRO A 1 183 ? 12.541 1.082 -30.573 1.00 89.75 183 PRO A O 1
ATOM 1486 N N . TYR A 1 184 ? 12.797 -0.339 -28.863 1.00 88.44 184 TYR A N 1
ATOM 1487 C CA . TYR A 1 184 ? 14.089 -0.827 -29.342 1.00 88.44 184 TYR A CA 1
ATOM 1488 C C . TYR A 1 184 ? 13.991 -1.406 -30.762 1.00 88.44 184 TYR A C 1
ATOM 1490 O O . TYR A 1 184 ? 14.734 -0.981 -31.640 1.00 88.44 184 TYR A O 1
ATOM 1498 N N . GLY A 1 185 ? 13.030 -2.298 -31.023 1.00 87.38 185 GLY A N 1
ATOM 1499 C CA . GLY A 1 185 ? 12.832 -2.894 -32.347 1.00 87.38 185 GLY A CA 1
ATOM 1500 C C . GLY A 1 185 ? 12.410 -1.891 -33.425 1.00 87.38 185 GLY A C 1
ATOM 1501 O O . GLY A 1 185 ? 12.811 -2.033 -34.575 1.00 87.38 185 GLY A O 1
ATOM 1502 N N . ILE A 1 186 ? 11.638 -0.861 -33.065 1.00 86.75 186 ILE A N 1
ATOM 1503 C CA . ILE A 1 186 ? 11.217 0.192 -34.001 1.00 86.75 186 ILE A CA 1
ATOM 1504 C C . ILE A 1 186 ? 12.389 1.114 -34.349 1.00 86.75 186 ILE A C 1
ATOM 1506 O O . ILE A 1 186 ? 12.574 1.444 -35.516 1.00 86.75 186 ILE A O 1
ATOM 1510 N N . TYR A 1 187 ? 13.173 1.539 -33.355 1.00 83.25 187 TYR A N 1
ATOM 1511 C CA . TYR A 1 187 ? 14.200 2.568 -33.532 1.00 83.25 187 TYR A CA 1
ATOM 1512 C C . TYR A 1 187 ? 15.574 2.029 -33.949 1.00 83.25 187 TYR A C 1
ATOM 1514 O O . TYR A 1 187 ? 16.385 2.819 -34.422 1.00 83.25 187 TYR A O 1
ATOM 1522 N N . HIS A 1 188 ? 15.839 0.721 -33.835 1.00 76.94 188 HIS A N 1
ATOM 1523 C CA . HIS A 1 188 ? 17.149 0.128 -34.147 1.00 76.94 188 HIS A CA 1
ATOM 1524 C C . HIS A 1 188 ? 17.653 0.453 -35.566 1.00 76.94 188 HIS A C 1
ATOM 1526 O O . HIS A 1 188 ? 18.840 0.699 -35.750 1.00 76.94 188 HIS A O 1
ATOM 1532 N N . GLU A 1 189 ? 16.754 0.512 -36.554 1.00 77.56 189 GLU A N 1
ATOM 1533 C CA . GLU A 1 189 ? 17.080 0.838 -37.955 1.00 77.56 189 GLU A CA 1
ATOM 1534 C C . GLU A 1 189 ? 16.230 1.997 -38.507 1.00 77.56 189 GLU A C 1
ATOM 1536 O O . GLU A 1 189 ? 16.128 2.198 -39.719 1.00 77.56 189 GLU A O 1
ATOM 1541 N N . ALA A 1 190 ? 15.588 2.774 -37.629 1.00 78.56 190 ALA A N 1
ATOM 1542 C CA . ALA A 1 190 ? 14.697 3.842 -38.062 1.00 78.56 190 ALA A CA 1
ATOM 1543 C C . ALA A 1 190 ? 15.467 5.022 -38.668 1.00 78.56 190 ALA A C 1
ATOM 1545 O O . ALA A 1 190 ? 16.380 5.589 -38.059 1.00 78.56 190 ALA A O 1
ATOM 1546 N N . ILE A 1 191 ? 15.011 5.453 -39.845 1.00 76.56 191 ILE A N 1
ATOM 1547 C CA . ILE A 1 191 ? 15.462 6.670 -40.519 1.00 76.56 191 ILE A CA 1
ATOM 1548 C C . ILE A 1 191 ? 14.292 7.655 -40.537 1.00 76.56 191 ILE A C 1
ATOM 1550 O O . ILE A 1 191 ? 13.169 7.316 -40.908 1.00 76.56 191 ILE A O 1
ATOM 1554 N N . SER A 1 192 ? 14.549 8.889 -40.111 1.00 81.44 192 SER A N 1
ATOM 1555 C CA . SER A 1 192 ? 13.565 9.967 -40.117 1.00 81.44 192 SER A CA 1
ATOM 1556 C C . SER A 1 192 ? 13.149 10.294 -41.552 1.00 81.44 192 SER A C 1
ATOM 1558 O O . SER A 1 192 ? 13.931 10.133 -42.486 1.00 81.44 192 SER A O 1
ATOM 1560 N N . SER A 1 193 ? 11.962 10.873 -41.744 1.00 79.94 193 SER A N 1
ATOM 1561 C CA . SER A 1 193 ? 11.513 11.367 -43.057 1.00 79.94 193 SER A CA 1
ATOM 1562 C C . SER A 1 193 ? 12.468 12.388 -43.695 1.00 79.94 193 SER A C 1
ATOM 1564 O O . SER A 1 193 ? 12.433 12.593 -44.904 1.00 79.94 193 SER A O 1
ATOM 1566 N N . LYS A 1 194 ? 13.341 13.011 -42.890 1.00 83.12 194 LYS A N 1
ATOM 1567 C CA . LYS A 1 194 ? 14.398 13.939 -43.325 1.00 83.12 194 LYS A CA 1
ATOM 1568 C C . LYS A 1 194 ? 15.765 13.275 -43.568 1.00 83.12 194 LYS A C 1
ATOM 1570 O O . LYS A 1 194 ? 16.725 13.981 -43.848 1.00 83.12 194 LYS A O 1
ATOM 1575 N N . GLY A 1 195 ? 15.873 11.952 -43.435 1.00 79.62 195 GLY A N 1
ATOM 1576 C CA . GLY A 1 195 ? 17.110 11.191 -43.655 1.00 79.62 195 GLY A CA 1
ATOM 1577 C C . GLY A 1 195 ? 18.054 11.091 -42.450 1.00 79.62 195 GLY A C 1
ATOM 1578 O O . GLY A 1 195 ? 19.125 10.508 -42.577 1.00 79.62 195 GLY A O 1
ATOM 1579 N N . TYR A 1 196 ? 17.687 11.634 -41.284 1.00 81.62 196 TYR A N 1
ATOM 1580 C CA . TYR A 1 196 ? 18.485 11.493 -40.059 1.00 81.62 196 TYR A CA 1
ATOM 1581 C C . TYR A 1 196 ? 18.311 10.108 -39.434 1.00 81.62 196 TYR A C 1
ATOM 1583 O O . TYR A 1 196 ? 17.198 9.583 -39.397 1.00 81.62 196 TYR A O 1
ATOM 1591 N N . VAL A 1 197 ? 19.401 9.551 -38.908 1.00 78.62 197 VAL A N 1
ATOM 1592 C CA . VAL A 1 197 ? 19.387 8.310 -38.125 1.00 78.62 197 VAL A CA 1
ATOM 1593 C C . VAL A 1 197 ? 18.672 8.570 -36.799 1.00 78.62 197 VAL A C 1
ATOM 1595 O O . VAL A 1 197 ? 18.943 9.563 -36.131 1.00 78.62 197 VAL A O 1
ATOM 1598 N N . VAL A 1 198 ? 17.724 7.702 -36.448 1.00 78.19 198 VAL A N 1
ATOM 1599 C CA . VAL A 1 198 ? 16.851 7.847 -35.266 1.00 78.19 198 VAL A CA 1
ATOM 1600 C C . VAL A 1 198 ? 17.181 6.786 -34.205 1.00 78.19 198 VAL A C 1
ATOM 1602 O O . VAL A 1 198 ? 16.517 6.691 -33.178 1.00 78.19 198 VAL A O 1
ATOM 1605 N N . SER A 1 199 ? 18.241 6.004 -34.417 1.00 77.06 199 SER A N 1
ATOM 1606 C CA . SER A 1 199 ? 18.692 4.928 -33.529 1.00 77.06 199 SER A CA 1
ATOM 1607 C C . SER A 1 199 ? 19.514 5.419 -32.327 1.00 77.06 199 SER A C 1
ATOM 1609 O O . SE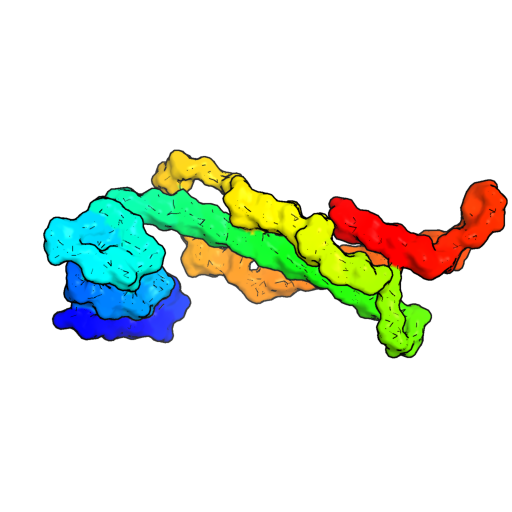R A 1 199 ? 20.273 4.651 -31.735 1.00 77.06 199 SER A O 1
ATOM 1611 N N . ASP A 1 200 ? 19.403 6.699 -31.967 1.00 84.00 200 ASP A N 1
ATOM 1612 C CA . ASP A 1 200 ? 20.161 7.280 -30.864 1.00 84.00 200 ASP A CA 1
ATOM 1613 C C . ASP A 1 200 ? 19.661 6.762 -29.511 1.00 84.00 200 ASP A C 1
ATOM 1615 O O . ASP A 1 200 ? 18.468 6.792 -29.198 1.00 84.00 200 ASP A O 1
ATOM 1619 N N . PHE A 1 201 ? 20.604 6.365 -28.654 1.00 84.31 201 PHE A N 1
ATOM 1620 C CA . PHE A 1 201 ? 20.322 5.866 -27.306 1.00 84.31 201 PHE A CA 1
ATOM 1621 C C . PHE A 1 201 ? 19.494 6.851 -26.463 1.00 84.31 201 PHE A C 1
ATOM 1623 O O . PHE A 1 201 ? 18.569 6.449 -25.758 1.00 84.31 201 PHE A O 1
ATOM 1630 N N . ILE A 1 202 ? 19.793 8.151 -26.564 1.00 85.75 202 ILE A N 1
ATOM 1631 C CA . ILE A 1 202 ? 19.076 9.207 -25.832 1.00 85.75 202 ILE A CA 1
ATOM 1632 C C . ILE A 1 202 ? 17.612 9.270 -26.275 1.00 85.75 202 ILE A C 1
ATOM 1634 O O . ILE A 1 202 ? 16.715 9.425 -25.446 1.00 85.75 202 ILE A O 1
ATOM 1638 N N . LEU A 1 203 ? 17.356 9.128 -27.576 1.00 87.62 203 LEU A N 1
ATOM 1639 C CA . LEU A 1 203 ? 16.000 9.159 -28.100 1.00 87.62 203 LEU A CA 1
ATOM 1640 C C . LEU A 1 203 ? 15.211 7.928 -27.652 1.00 87.62 203 LEU A C 1
ATOM 1642 O O . LEU A 1 203 ? 14.095 8.080 -27.160 1.00 87.62 203 LEU A O 1
ATOM 1646 N N . LEU A 1 204 ? 15.811 6.736 -27.738 1.00 88.31 204 LEU A N 1
ATOM 1647 C CA . LEU A 1 204 ? 15.219 5.508 -27.209 1.00 88.31 204 LEU A CA 1
ATOM 1648 C C . LEU A 1 204 ? 14.866 5.664 -25.722 1.00 88.31 204 LEU A C 1
ATOM 1650 O O . LEU A 1 204 ? 13.734 5.393 -25.328 1.00 88.31 204 LEU A O 1
ATOM 1654 N N . SER A 1 205 ? 15.808 6.152 -24.912 1.00 89.25 205 SER A N 1
ATOM 1655 C CA . SER A 1 205 ? 15.609 6.396 -23.481 1.00 89.25 205 SER A CA 1
ATOM 1656 C C . SER A 1 205 ? 14.425 7.326 -23.206 1.00 89.25 205 SER A C 1
ATOM 1658 O O . SER A 1 205 ? 13.540 6.988 -22.418 1.00 89.25 205 SER A O 1
ATOM 1660 N N . ASN A 1 206 ? 14.349 8.456 -23.915 1.00 90.31 206 ASN A N 1
ATOM 1661 C CA . ASN A 1 206 ? 13.269 9.428 -23.761 1.00 90.31 206 ASN A CA 1
ATOM 1662 C C . ASN A 1 206 ? 11.908 8.871 -24.196 1.00 90.31 206 ASN A C 1
ATOM 1664 O O . ASN A 1 206 ? 10.901 9.138 -23.538 1.00 90.31 206 ASN A O 1
ATOM 1668 N N . VAL A 1 207 ? 11.857 8.079 -25.271 1.00 91.00 207 VAL A N 1
ATOM 1669 C CA . VAL A 1 207 ? 10.620 7.419 -25.706 1.00 91.00 207 VAL A CA 1
ATOM 1670 C C . VAL A 1 207 ? 10.146 6.436 -24.638 1.00 91.00 207 VAL A C 1
ATOM 1672 O O . VAL A 1 207 ? 9.001 6.531 -24.201 1.00 91.00 207 VAL A O 1
ATOM 1675 N N . VAL A 1 208 ? 11.021 5.546 -24.161 1.00 92.12 208 VAL A N 1
ATOM 1676 C CA . VAL A 1 208 ? 10.672 4.567 -23.116 1.00 92.12 208 VAL A CA 1
ATOM 1677 C C . VAL A 1 208 ? 10.226 5.280 -21.832 1.00 92.12 208 VAL A C 1
ATOM 1679 O O . VAL A 1 208 ? 9.229 4.890 -21.231 1.00 92.12 208 VAL A O 1
ATOM 1682 N N . ALA A 1 209 ? 10.912 6.355 -21.433 1.00 91.69 209 ALA A N 1
ATOM 1683 C CA . ALA A 1 209 ? 10.571 7.158 -20.258 1.00 91.69 209 ALA A CA 1
ATOM 1684 C C . ALA A 1 209 ? 9.195 7.829 -20.383 1.00 91.69 209 ALA A C 1
ATOM 1686 O O . ALA A 1 209 ? 8.422 7.844 -19.426 1.00 91.69 209 ALA A O 1
ATOM 1687 N N . THR A 1 210 ? 8.876 8.354 -21.567 1.00 91.19 210 THR A N 1
ATOM 1688 C CA . THR A 1 210 ? 7.594 9.018 -21.826 1.00 91.19 210 THR A CA 1
ATOM 1689 C C . THR A 1 210 ? 6.443 8.018 -21.804 1.00 91.19 210 THR A C 1
ATOM 1691 O O . THR A 1 210 ? 5.442 8.261 -21.138 1.00 91.19 210 THR A O 1
ATOM 1694 N N . VAL A 1 211 ? 6.596 6.869 -22.474 1.00 91.38 211 VAL A N 1
ATOM 1695 C CA . VAL A 1 211 ? 5.558 5.823 -22.512 1.00 91.38 211 VAL A CA 1
ATOM 1696 C C . VAL A 1 211 ? 5.368 5.173 -21.139 1.00 91.38 211 VAL A C 1
ATOM 1698 O O . VAL A 1 211 ? 4.275 4.733 -20.826 1.00 91.38 211 VAL A O 1
ATOM 1701 N N . LEU A 1 212 ? 6.403 5.132 -20.296 1.00 90.56 212 LEU A N 1
ATOM 1702 C CA . LEU A 1 212 ? 6.285 4.621 -18.930 1.00 90.56 212 LEU A CA 1
ATOM 1703 C C . LEU A 1 212 ? 5.447 5.532 -18.011 1.00 90.56 212 LEU A C 1
ATOM 1705 O O . LEU A 1 212 ? 4.851 5.040 -17.054 1.00 90.56 212 LEU A O 1
ATOM 1709 N N . ILE A 1 213 ? 5.454 6.849 -18.244 1.00 87.44 213 ILE A N 1
ATOM 1710 C CA . ILE A 1 213 ? 4.691 7.811 -17.431 1.00 87.44 213 ILE A CA 1
ATOM 1711 C C . ILE A 1 213 ? 3.213 7.845 -17.830 1.00 87.44 213 ILE A C 1
ATOM 1713 O O . ILE A 1 213 ? 2.365 8.038 -16.956 1.00 87.44 213 ILE A O 1
ATOM 1717 N N . ILE A 1 214 ? 2.933 7.721 -19.130 1.00 80.62 214 ILE A N 1
ATOM 1718 C CA . ILE A 1 214 ? 1.580 7.738 -19.709 1.00 80.62 214 ILE A CA 1
ATOM 1719 C C . ILE A 1 214 ? 0.838 6.447 -19.353 1.00 80.62 214 ILE A C 1
ATOM 1721 O O . ILE A 1 214 ? -0.335 6.561 -18.930 1.00 80.62 214 ILE A O 1
#

Solvent-accessible surface area (backbone atoms only — not comparable to full-atom values): 11527 Å² total; per-residue (Å²): 106,41,68,57,54,18,51,53,49,44,50,48,39,72,74,67,72,51,90,41,74,26,74,30,37,38,67,61,31,32,56,25,18,63,57,29,78,41,16,35,5,30,61,46,95,92,37,64,53,8,33,77,51,24,83,41,71,40,73,48,75,80,53,51,58,53,48,45,44,35,53,45,41,42,50,51,54,16,49,31,54,32,51,44,52,53,48,20,56,49,36,24,56,57,42,34,41,58,60,47,30,72,78,58,76,63,70,78,71,70,63,59,55,72,66,53,66,68,38,40,64,64,67,74,47,32,60,66,45,47,48,45,44,69,70,53,69,95,68,57,63,68,57,29,64,75,41,60,75,72,48,53,53,67,82,69,40,68,69,63,43,75,63,54,51,50,52,25,45,53,50,8,49,54,50,12,47,52,50,44,51,50,56,46,68,58,28,68,80,30,62,43,100,87,70,45,80,48,54,45,68,67,54,51,28,52,51,40,55,51,63,70,73,107